Protein AF-A0A1H9SZN4-F1 (afdb_monomer_lite)

Structure (mmCIF, N/CA/C/O backbone):
data_AF-A0A1H9SZN4-F1
#
_entry.id   AF-A0A1H9SZN4-F1
#
loop_
_atom_site.group_PDB
_atom_site.id
_atom_site.type_symbol
_atom_site.label_atom_id
_atom_site.label_alt_id
_atom_site.label_comp_id
_atom_site.label_asym_id
_atom_site.label_entity_id
_atom_site.label_seq_id
_atom_site.pdbx_PDB_ins_code
_atom_site.Cartn_x
_atom_site.Cartn_y
_atom_site.Cartn_z
_atom_site.occupancy
_atom_site.B_iso_or_equiv
_atom_site.auth_seq_id
_atom_site.auth_comp_id
_atom_site.auth_asym_id
_atom_site.auth_atom_id
_atom_site.pdbx_PDB_model_num
ATOM 1 N N . MET A 1 1 ? 20.466 -12.610 -33.548 1.00 93.06 1 MET A N 1
ATOM 2 C CA . MET A 1 1 ? 20.209 -13.044 -32.150 1.00 93.06 1 MET A CA 1
ATOM 3 C C . MET A 1 1 ? 18.714 -12.979 -31.927 1.00 93.06 1 MET A C 1
ATOM 5 O O . MET A 1 1 ? 18.145 -11.938 -32.239 1.00 93.06 1 MET A O 1
ATOM 9 N N . LYS A 1 2 ? 18.091 -14.051 -31.427 1.00 96.94 2 LYS A N 1
ATOM 10 C CA . LYS A 1 2 ? 16.652 -14.045 -31.148 1.00 96.94 2 LYS A CA 1
ATOM 11 C C . LYS A 1 2 ? 16.352 -13.349 -29.828 1.00 96.94 2 LYS A C 1
ATOM 13 O O . LYS A 1 2 ? 17.089 -13.523 -28.862 1.00 96.94 2 LYS A O 1
ATOM 18 N N . VAL A 1 3 ? 15.281 -12.570 -29.816 1.00 97.69 3 VAL A N 1
ATOM 19 C CA . VAL A 1 3 ? 14.797 -11.816 -28.663 1.00 97.69 3 VAL A CA 1
ATOM 20 C C . VAL A 1 3 ? 13.276 -11.891 -28.567 1.00 97.69 3 VAL A C 1
ATOM 22 O O . VAL A 1 3 ? 12.594 -12.013 -29.583 1.00 97.69 3 VAL A O 1
ATOM 25 N N . ARG A 1 4 ? 12.752 -11.774 -27.349 1.00 97.12 4 ARG A N 1
ATOM 26 C CA . ARG A 1 4 ? 11.336 -11.520 -27.048 1.00 97.12 4 ARG A CA 1
ATOM 27 C C . ARG A 1 4 ? 11.255 -10.423 -25.993 1.00 97.12 4 ARG A C 1
ATOM 29 O O . ARG A 1 4 ? 12.151 -10.290 -25.164 1.00 97.12 4 ARG A O 1
ATOM 36 N N . ARG A 1 5 ? 10.198 -9.622 -25.997 1.00 95.38 5 ARG A N 1
ATOM 37 C CA . ARG A 1 5 ? 9.864 -8.715 -24.897 1.00 95.38 5 ARG A CA 1
ATOM 38 C C . ARG A 1 5 ? 9.522 -9.542 -23.664 1.00 95.38 5 ARG A C 1
ATOM 40 O O . ARG A 1 5 ? 8.713 -10.464 -23.752 1.00 95.38 5 ARG A O 1
ATOM 47 N N . LEU A 1 6 ? 10.103 -9.192 -22.519 1.00 93.44 6 LEU A N 1
ATOM 48 C CA . LEU A 1 6 ? 9.740 -9.833 -21.261 1.00 93.44 6 LEU A CA 1
ATOM 49 C C . LEU A 1 6 ? 8.242 -9.632 -20.981 1.00 93.44 6 LEU A C 1
ATOM 51 O O . LEU A 1 6 ? 7.690 -8.546 -21.183 1.00 93.44 6 LEU A O 1
ATOM 55 N N . GLU A 1 7 ? 7.576 -10.673 -20.498 1.00 89.62 7 GLU A N 1
ATOM 56 C CA . GLU A 1 7 ? 6.193 -10.566 -20.044 1.00 89.62 7 GLU A CA 1
ATOM 57 C C . GLU A 1 7 ? 6.108 -9.847 -18.695 1.00 89.62 7 GLU A C 1
ATOM 59 O O . GLU A 1 7 ? 6.957 -10.008 -17.822 1.00 89.62 7 GLU A O 1
ATOM 64 N N . GLY A 1 8 ? 5.056 -9.049 -18.498 1.00 89.25 8 GLY A N 1
ATOM 65 C CA . GLY A 1 8 ? 4.840 -8.379 -17.215 1.00 89.25 8 GLY A CA 1
ATOM 66 C C . GLY A 1 8 ? 5.695 -7.129 -16.981 1.00 89.25 8 GLY A C 1
ATOM 67 O O . GLY A 1 8 ? 5.964 -6.771 -15.838 1.00 89.25 8 GLY A O 1
ATOM 68 N N . LEU A 1 9 ? 6.109 -6.427 -18.036 1.00 93.25 9 LEU A N 1
ATOM 69 C CA . LEU A 1 9 ? 6.653 -5.076 -17.884 1.00 93.25 9 LEU A CA 1
ATOM 70 C C . LEU A 1 9 ? 5.610 -4.145 -17.245 1.00 93.25 9 LEU A C 1
ATOM 72 O O . LEU A 1 9 ? 4.448 -4.128 -17.656 1.00 93.25 9 LEU A O 1
ATOM 76 N N . VAL A 1 10 ? 6.031 -3.343 -16.266 1.00 94.94 10 VAL A N 1
ATOM 77 C CA . VAL A 1 10 ? 5.189 -2.310 -15.643 1.00 94.94 10 VAL A CA 1
ATOM 78 C C . VAL A 1 10 ? 5.620 -0.947 -16.169 1.00 94.94 10 VAL A C 1
ATOM 80 O O . VAL A 1 10 ? 6.807 -0.635 -16.189 1.00 94.94 10 VAL A O 1
ATOM 83 N N . CYS A 1 11 ? 4.663 -0.121 -16.586 1.00 93.81 11 CYS A N 1
ATOM 84 C CA . CYS A 1 11 ? 4.931 1.194 -17.166 1.00 93.81 11 CYS A CA 1
ATOM 85 C C . CYS A 1 11 ? 4.374 2.311 -16.279 1.00 93.81 11 CYS A C 1
ATOM 87 O O . CYS A 1 11 ? 3.283 2.178 -15.725 1.00 93.81 11 CYS A O 1
ATOM 89 N N . ARG A 1 12 ? 5.093 3.435 -16.180 1.00 93.62 12 ARG A N 1
ATOM 90 C CA . ARG A 1 12 ? 4.620 4.648 -15.491 1.00 93.62 12 ARG A CA 1
ATOM 91 C C . ARG A 1 12 ? 5.107 5.919 -16.175 1.00 93.62 12 ARG A C 1
ATOM 93 O O . ARG A 1 12 ? 6.205 5.947 -16.728 1.00 93.62 12 ARG A O 1
ATOM 100 N N . TRP A 1 13 ? 4.328 6.988 -16.075 1.00 94.50 13 TRP A N 1
ATOM 101 C CA . TRP A 1 13 ? 4.746 8.317 -16.516 1.00 94.50 13 TRP A CA 1
ATOM 102 C C . TRP A 1 13 ? 5.409 9.089 -15.375 1.00 94.50 13 TRP A C 1
ATOM 104 O O . TRP A 1 13 ? 4.919 9.073 -14.249 1.00 94.50 13 TRP A O 1
ATOM 114 N N . GLN A 1 14 ? 6.519 9.751 -15.689 1.00 93.44 14 GLN A N 1
ATOM 115 C CA . GLN A 1 14 ? 7.220 10.717 -14.841 1.00 93.44 14 GLN A CA 1
ATOM 116 C C . GLN A 1 14 ? 7.429 12.020 -15.634 1.00 93.44 14 GLN A C 1
ATOM 118 O O . GLN A 1 14 ? 7.305 11.981 -16.866 1.00 93.44 14 GLN A O 1
ATOM 123 N N . PRO A 1 15 ? 7.762 13.158 -14.994 1.00 92.81 15 PRO A N 1
ATOM 124 C CA . PRO A 1 15 ? 8.043 14.412 -15.700 1.00 92.81 15 PRO A CA 1
ATOM 125 C C . PRO A 1 15 ? 9.093 14.269 -16.813 1.00 92.81 15 PRO A C 1
ATOM 127 O O . PRO A 1 15 ? 8.986 14.904 -17.859 1.00 92.81 15 PRO A O 1
ATOM 130 N N . GLU A 1 16 ? 10.074 13.380 -16.639 1.00 90.81 16 GLU A N 1
ATOM 131 C CA . GLU A 1 16 ? 11.132 13.129 -17.621 1.00 90.81 16 GLU A CA 1
ATOM 132 C C . GLU A 1 16 ? 10.665 12.225 -18.780 1.00 90.81 16 GLU A C 1
ATOM 134 O O . GLU A 1 16 ? 11.325 12.156 -19.822 1.00 90.81 16 GLU A O 1
ATOM 139 N N . GLY A 1 17 ? 9.539 11.519 -18.638 1.00 92.81 17 GLY A N 1
ATOM 140 C CA . GLY A 1 17 ? 8.923 10.680 -19.671 1.00 92.81 17 GLY A CA 1
ATOM 141 C C . GLY A 1 17 ? 8.458 9.303 -19.184 1.00 92.81 17 GLY A C 1
ATOM 142 O O . GLY A 1 17 ? 8.389 9.028 -17.986 1.00 92.81 17 GLY A O 1
ATOM 143 N N . LEU A 1 18 ? 8.131 8.422 -20.137 1.00 94.00 18 LEU A N 1
ATOM 144 C CA . LEU A 1 18 ? 7.659 7.063 -19.860 1.00 94.00 18 LEU A CA 1
ATOM 145 C C . LEU A 1 18 ? 8.808 6.173 -19.376 1.00 94.00 18 LEU A C 1
ATOM 147 O O . LEU A 1 18 ? 9.856 6.060 -20.019 1.00 94.00 18 LEU A O 1
ATOM 151 N N . GLN A 1 19 ? 8.593 5.533 -18.233 1.00 95.19 19 GLN A N 1
ATOM 152 C CA . GLN A 1 19 ? 9.508 4.573 -17.637 1.00 95.19 19 GLN A CA 1
ATOM 153 C C . GLN A 1 19 ? 8.911 3.168 -17.675 1.00 95.19 19 GLN A C 1
ATOM 155 O O . GLN A 1 19 ? 7.709 2.987 -17.478 1.00 95.19 19 GLN A O 1
ATOM 160 N N . VAL A 1 20 ? 9.780 2.186 -17.882 1.00 94.94 20 VAL A N 1
ATOM 161 C CA . VAL A 1 20 ? 9.486 0.755 -17.856 1.00 94.94 20 VAL A CA 1
ATOM 162 C C . VAL A 1 20 ? 10.268 0.123 -16.712 1.00 94.94 20 VAL A C 1
ATOM 164 O O . VAL A 1 20 ? 11.459 0.387 -16.540 1.00 94.94 20 VAL A O 1
ATOM 167 N N . GLY A 1 21 ? 9.589 -0.692 -15.918 1.00 93.69 21 GLY A N 1
ATOM 168 C CA . GLY A 1 21 ? 10.149 -1.433 -14.802 1.00 93.69 21 GLY A CA 1
ATOM 169 C C . GLY A 1 21 ? 9.976 -2.934 -15.000 1.00 93.69 21 GLY A C 1
ATOM 170 O O . GLY A 1 21 ? 8.916 -3.392 -15.432 1.00 93.69 21 GLY A O 1
ATOM 171 N N . LEU A 1 22 ? 11.013 -3.694 -14.649 1.00 93.25 22 LEU A N 1
ATOM 172 C CA . LEU A 1 22 ? 10.918 -5.142 -14.471 1.00 93.25 22 LEU A CA 1
ATOM 173 C C . LEU A 1 22 ? 10.236 -5.441 -13.131 1.00 93.25 22 LEU A C 1
ATOM 175 O O . LEU A 1 22 ? 10.443 -4.714 -12.156 1.00 93.25 22 LEU A O 1
ATOM 179 N N . ALA A 1 23 ? 9.389 -6.466 -13.081 1.00 91.06 23 ALA A N 1
ATOM 180 C CA . ALA A 1 23 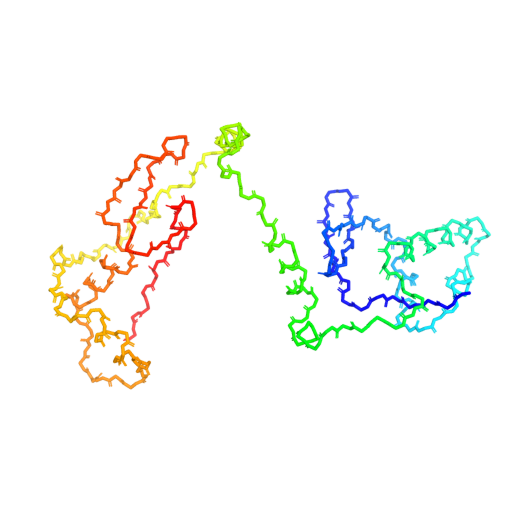? 8.571 -6.757 -11.901 1.00 91.06 23 ALA A CA 1
ATOM 181 C C . ALA A 1 23 ? 9.382 -7.301 -10.707 1.00 91.06 23 ALA A C 1
ATOM 183 O O . ALA A 1 23 ? 8.995 -7.125 -9.555 1.00 91.06 23 ALA A O 1
ATOM 184 N N . ASP A 1 24 ? 10.524 -7.922 -10.977 1.00 89.19 24 ASP A N 1
ATOM 185 C CA . ASP A 1 24 ? 11.410 -8.586 -10.017 1.00 89.19 24 ASP A CA 1
ATOM 186 C C . ASP A 1 24 ? 12.618 -7.729 -9.596 1.00 89.19 24 ASP A C 1
ATOM 188 O O . ASP A 1 24 ? 13.464 -8.190 -8.833 1.00 89.19 24 ASP A O 1
ATOM 192 N N . ARG A 1 25 ? 12.732 -6.485 -10.088 1.00 87.81 25 ARG A N 1
ATOM 193 C CA . ARG A 1 25 ? 13.897 -5.618 -9.838 1.00 87.81 25 ARG A CA 1
ATOM 194 C C . ARG A 1 25 ? 13.513 -4.201 -9.422 1.00 87.81 25 ARG A C 1
ATOM 196 O O . ARG A 1 25 ? 12.634 -3.575 -10.012 1.00 87.81 25 ARG A O 1
ATOM 203 N N . HIS A 1 26 ? 14.300 -3.633 -8.509 1.00 86.44 26 HIS A N 1
ATOM 204 C CA . HIS A 1 26 ? 14.194 -2.252 -8.015 1.00 86.44 26 HIS A CA 1
ATOM 205 C C . HIS A 1 26 ? 14.747 -1.201 -8.986 1.00 86.44 26 HIS A C 1
ATOM 207 O O . HIS A 1 26 ? 15.508 -0.311 -8.611 1.00 86.44 26 HIS A O 1
ATOM 213 N N . HIS A 1 27 ? 14.410 -1.296 -10.266 1.00 86.19 27 HIS A N 1
ATOM 214 C CA . HIS A 1 27 ? 14.894 -0.333 -11.249 1.00 86.19 27 HIS A CA 1
ATOM 215 C C . HIS A 1 27 ? 13.798 0.107 -12.213 1.00 86.19 27 HIS A C 1
ATOM 217 O O . HIS A 1 27 ? 12.834 -0.615 -12.478 1.00 86.19 27 HIS A O 1
ATOM 223 N N . TRP A 1 28 ? 13.944 1.332 -12.699 1.00 92.56 28 TRP A N 1
ATOM 224 C CA . TRP A 1 28 ? 13.094 1.935 -13.712 1.00 92.56 28 TRP A CA 1
ATOM 225 C C . TRP A 1 28 ? 13.992 2.471 -14.812 1.00 92.56 28 TRP A C 1
ATOM 227 O O . TRP A 1 28 ? 14.981 3.150 -14.541 1.00 92.56 28 TRP A O 1
ATOM 237 N N . VAL A 1 29 ? 13.639 2.174 -16.054 1.00 93.44 29 VAL A N 1
ATOM 238 C CA . VAL A 1 29 ? 14.382 2.619 -17.227 1.00 93.44 29 VAL A CA 1
ATOM 239 C C . VAL A 1 29 ? 13.474 3.518 -18.040 1.00 93.44 29 VAL A C 1
ATOM 241 O O . VAL A 1 29 ? 12.365 3.136 -18.402 1.00 93.44 29 VAL A O 1
ATOM 244 N N . ARG A 1 30 ? 13.946 4.720 -18.361 1.00 94.31 30 ARG A N 1
ATOM 245 C CA . ARG A 1 30 ? 13.250 5.596 -19.301 1.00 94.31 30 ARG A CA 1
ATOM 246 C C . ARG A 1 30 ? 13.351 5.015 -20.709 1.00 94.31 30 ARG A C 1
ATOM 248 O O . ARG A 1 30 ? 14.456 4.840 -21.220 1.00 94.31 30 ARG A O 1
ATOM 255 N N . VAL A 1 31 ? 12.208 4.768 -21.342 1.00 92.75 31 VAL A N 1
ATOM 256 C CA . VAL A 1 31 ? 12.142 4.253 -22.715 1.00 92.75 31 VAL A CA 1
ATOM 257 C C . VAL A 1 31 ? 11.525 5.325 -23.616 1.00 92.75 31 VAL A C 1
ATOM 259 O O . VAL A 1 31 ? 10.367 5.696 -23.414 1.00 92.75 31 VAL A O 1
ATOM 262 N N . PRO A 1 32 ? 12.276 5.855 -24.602 1.00 91.00 32 PRO A N 1
ATOM 263 C CA . PRO A 1 32 ? 11.740 6.808 -25.565 1.00 91.00 32 PRO A CA 1
ATOM 264 C C . PRO A 1 32 ? 10.509 6.251 -26.296 1.00 91.00 32 PRO A C 1
ATOM 266 O O . PRO A 1 32 ? 10.555 5.104 -26.747 1.00 91.00 32 PRO A O 1
ATOM 269 N N . PRO A 1 33 ? 9.449 7.057 -26.509 1.00 88.50 33 PRO A N 1
ATOM 270 C CA . PRO A 1 33 ? 8.232 6.598 -27.175 1.00 88.50 33 PRO A CA 1
ATOM 271 C C . PRO A 1 33 ? 8.453 5.940 -28.542 1.00 88.50 33 PRO A C 1
ATOM 273 O O . PRO A 1 33 ? 7.772 4.977 -28.885 1.00 88.50 33 PRO A O 1
ATOM 276 N N . ALA A 1 34 ? 9.457 6.411 -29.287 1.00 90.00 34 ALA A N 1
ATOM 277 C CA . ALA A 1 34 ? 9.835 5.873 -30.591 1.00 90.00 34 ALA A CA 1
ATOM 278 C C . ALA A 1 34 ? 10.236 4.383 -30.565 1.00 90.00 34 ALA A C 1
ATOM 280 O O . ALA A 1 34 ? 10.190 3.727 -31.601 1.00 90.00 34 ALA A O 1
ATOM 281 N N . LEU A 1 35 ? 10.608 3.830 -29.404 1.00 92.38 35 LEU A N 1
ATOM 282 C CA . LEU A 1 35 ? 11.012 2.428 -29.273 1.00 92.38 35 LEU A CA 1
ATOM 283 C C . LEU A 1 35 ? 9.853 1.484 -28.917 1.00 92.38 35 LEU A C 1
ATOM 285 O O . LEU A 1 35 ? 10.027 0.271 -29.015 1.00 92.38 35 LEU A O 1
ATOM 289 N N . PHE A 1 36 ? 8.667 1.983 -28.542 1.00 91.25 36 PHE A N 1
ATOM 290 C CA . PHE A 1 36 ? 7.559 1.094 -28.156 1.00 91.25 36 PHE A CA 1
ATOM 291 C C . PHE A 1 36 ? 7.019 0.273 -29.317 1.00 91.25 36 PHE A C 1
ATOM 293 O O . PHE A 1 36 ? 6.693 -0.890 -29.112 1.00 91.25 36 PHE A O 1
ATOM 300 N N . GLY A 1 37 ? 6.996 0.827 -30.532 1.00 93.00 37 GLY A N 1
ATOM 301 C CA . GLY A 1 37 ? 6.626 0.050 -31.716 1.00 93.00 37 GLY A CA 1
ATOM 302 C C . GLY A 1 37 ? 7.565 -1.140 -31.939 1.00 93.00 37 GLY A C 1
ATOM 303 O O . GLY A 1 37 ? 7.120 -2.213 -32.332 1.00 93.00 37 GLY A O 1
ATOM 304 N N . LEU A 1 38 ? 8.856 -0.984 -31.622 1.00 94.38 38 LEU A N 1
ATOM 305 C CA . LEU A 1 38 ? 9.833 -2.073 -31.712 1.00 94.38 38 LEU A CA 1
ATOM 306 C C . LEU A 1 38 ? 9.626 -3.111 -30.605 1.00 94.38 38 LEU A C 1
ATOM 308 O O . LEU A 1 38 ? 9.680 -4.308 -30.871 1.00 94.38 38 LEU A O 1
ATOM 312 N N . LEU A 1 39 ? 9.342 -2.663 -29.379 1.00 94.12 39 LEU A N 1
ATOM 313 C CA . LEU A 1 39 ? 9.013 -3.554 -28.265 1.00 94.12 39 LEU A CA 1
ATOM 314 C C . LEU A 1 39 ? 7.724 -4.344 -28.510 1.00 94.12 39 LEU A C 1
ATOM 316 O O . LEU A 1 39 ? 7.645 -5.503 -28.120 1.00 94.12 39 LEU A O 1
ATOM 320 N N . ASP A 1 40 ? 6.720 -3.736 -29.138 1.00 94.00 40 ASP A N 1
ATOM 321 C CA . ASP A 1 40 ? 5.457 -4.406 -29.444 1.00 94.00 40 ASP A CA 1
ATOM 322 C C . ASP A 1 40 ? 5.627 -5.489 -30.515 1.00 94.00 40 ASP A C 1
ATOM 324 O O . ASP A 1 40 ? 5.148 -6.610 -30.356 1.00 94.00 40 ASP A O 1
ATOM 328 N N . ARG A 1 41 ? 6.440 -5.208 -31.543 1.00 95.25 41 ARG A N 1
ATOM 329 C CA . ARG A 1 41 ? 6.856 -6.203 -32.546 1.00 95.25 41 ARG A CA 1
ATOM 330 C C . ARG A 1 41 ? 7.645 -7.373 -31.953 1.00 95.25 41 ARG A C 1
ATOM 332 O O . ARG A 1 41 ? 7.654 -8.446 -32.543 1.00 95.25 41 ARG A O 1
ATOM 339 N N . ALA A 1 42 ? 8.286 -7.180 -30.802 1.00 96.38 42 ALA A N 1
ATOM 340 C CA . ALA A 1 42 ? 8.992 -8.227 -30.069 1.00 96.38 42 ALA A CA 1
ATOM 341 C C . ALA A 1 42 ? 8.079 -9.015 -29.107 1.00 96.38 42 ALA A C 1
ATOM 343 O O . ALA A 1 42 ? 8.585 -9.660 -28.194 1.00 96.38 42 ALA A O 1
ATOM 344 N N . GLY A 1 43 ? 6.748 -8.966 -29.256 1.00 94.31 43 GLY A N 1
ATOM 345 C CA . GLY A 1 43 ? 5.822 -9.751 -28.425 1.00 94.31 43 GLY A CA 1
ATOM 346 C C . GLY A 1 43 ? 6.044 -11.268 -28.511 1.00 94.31 43 GLY A C 1
ATOM 347 O O . GLY A 1 43 ? 5.832 -11.968 -27.528 1.00 94.31 43 GLY A O 1
ATOM 348 N N . GLU A 1 44 ? 6.552 -11.743 -29.647 1.00 94.69 44 GLU A N 1
ATOM 349 C CA . GLU A 1 44 ? 6.976 -13.124 -29.890 1.00 94.69 44 GLU A CA 1
ATOM 350 C C . GLU A 1 44 ? 8.482 -13.184 -30.184 1.00 94.69 44 GLU A C 1
ATOM 352 O O . GLU A 1 44 ? 9.126 -12.161 -30.434 1.00 94.69 44 GLU A O 1
ATOM 357 N N . TRP A 1 45 ? 9.054 -14.392 -30.173 1.00 97.12 45 TRP A N 1
ATOM 358 C CA . TRP A 1 45 ? 10.460 -14.610 -30.523 1.00 97.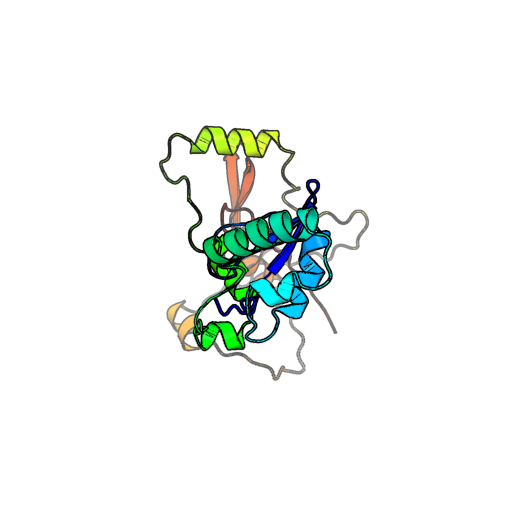12 45 TRP A CA 1
ATOM 359 C C . TRP A 1 45 ? 10.770 -14.128 -31.949 1.00 97.12 45 TRP A C 1
ATOM 361 O O . TRP A 1 45 ? 10.302 -14.709 -32.927 1.00 97.12 45 TRP A O 1
ATOM 371 N N . THR A 1 46 ? 11.627 -13.114 -32.071 1.00 97.19 46 THR A N 1
ATOM 372 C CA . THR A 1 46 ? 12.042 -12.508 -33.346 1.00 97.19 46 THR A CA 1
ATOM 373 C C . THR A 1 46 ? 13.548 -12.283 -33.390 1.00 97.19 46 THR A C 1
ATOM 375 O O . THR A 1 46 ? 14.202 -12.183 -32.355 1.00 97.19 46 THR A O 1
ATOM 378 N N . ASP A 1 47 ? 14.123 -12.176 -34.586 1.00 96.62 47 ASP A N 1
ATOM 379 C CA . ASP A 1 47 ? 15.509 -11.742 -34.728 1.00 96.62 47 ASP A CA 1
ATOM 380 C C . ASP A 1 47 ? 15.644 -10.243 -34.439 1.00 96.62 47 ASP A C 1
ATOM 382 O O . ASP A 1 47 ? 14.836 -9.429 -34.888 1.00 96.62 47 ASP A O 1
ATOM 386 N N . LEU A 1 48 ? 16.681 -9.884 -33.678 1.00 93.81 48 LEU A N 1
ATOM 387 C CA . LEU A 1 48 ? 16.965 -8.504 -33.279 1.00 93.81 48 LEU A CA 1
ATOM 388 C C . LEU A 1 48 ? 17.101 -7.565 -34.487 1.00 93.81 48 LEU A C 1
ATOM 390 O O . LEU A 1 48 ? 16.583 -6.453 -34.451 1.00 93.81 48 LEU A O 1
ATOM 394 N N . ASP A 1 49 ? 17.780 -8.015 -35.543 1.00 93.56 49 ASP A N 1
ATOM 395 C CA . ASP A 1 49 ? 18.010 -7.207 -36.744 1.00 93.56 49 ASP A CA 1
ATOM 396 C C . ASP A 1 49 ? 16.705 -6.988 -37.524 1.00 93.56 49 ASP A C 1
ATOM 398 O O . ASP A 1 49 ? 16.460 -5.895 -38.021 1.00 93.56 49 ASP A O 1
ATOM 402 N N . ALA A 1 50 ? 15.793 -7.966 -37.513 1.00 95.31 50 ALA A N 1
ATOM 403 C CA . ALA A 1 50 ? 14.495 -7.839 -38.173 1.00 95.31 50 ALA A CA 1
ATOM 404 C C . ALA A 1 50 ? 13.613 -6.741 -37.546 1.00 95.31 50 ALA A C 1
ATOM 406 O O . ALA A 1 50 ? 12.734 -6.176 -38.200 1.00 95.31 50 ALA A O 1
ATOM 407 N N . LEU A 1 51 ? 13.835 -6.391 -36.271 1.00 94.88 51 LEU A N 1
ATOM 408 C CA . LEU A 1 51 ? 13.108 -5.300 -35.616 1.00 94.88 51 LEU A CA 1
ATOM 409 C C . LEU A 1 51 ? 13.433 -3.934 -36.227 1.00 94.88 51 LEU A C 1
ATOM 411 O O . LEU A 1 51 ? 12.590 -3.043 -36.173 1.00 94.88 51 LEU A O 1
ATOM 415 N N . THR A 1 52 ? 14.606 -3.749 -36.830 1.00 94.88 52 THR A N 1
ATOM 416 C CA . THR A 1 52 ? 14.996 -2.469 -37.438 1.00 94.88 52 THR A CA 1
ATOM 417 C C . THR A 1 52 ? 14.748 -2.411 -38.945 1.00 94.88 52 THR A C 1
ATOM 419 O O . THR A 1 52 ? 14.978 -1.364 -39.554 1.00 94.88 52 THR A O 1
ATOM 422 N N . ASP A 1 53 ? 14.201 -3.480 -39.534 1.00 93.06 53 ASP A N 1
ATOM 423 C CA . ASP A 1 53 ? 13.820 -3.521 -40.946 1.00 93.06 53 ASP A CA 1
ATOM 424 C C . ASP A 1 53 ? 12.850 -2.387 -41.306 1.00 93.06 53 ASP A C 1
ATOM 426 O O . ASP A 1 53 ? 11.885 -2.101 -40.591 1.00 93.06 53 ASP A O 1
ATOM 430 N N . GLY A 1 54 ? 13.113 -1.740 -42.444 1.00 89.25 54 GLY A N 1
ATOM 431 C CA . GLY A 1 54 ? 12.322 -0.617 -42.954 1.00 89.25 54 GLY A CA 1
ATOM 432 C C . GLY A 1 54 ? 12.678 0.748 -42.354 1.00 89.25 54 GLY A C 1
ATOM 433 O O . GLY A 1 54 ? 12.134 1.758 -42.799 1.00 89.25 54 GLY A O 1
ATOM 434 N N . LEU A 1 55 ? 13.600 0.809 -41.387 1.00 92.62 55 LEU A N 1
ATOM 435 C CA . LEU A 1 55 ? 14.155 2.069 -40.890 1.00 92.62 55 LEU A CA 1
ATOM 436 C C . LEU A 1 55 ? 15.304 2.551 -41.791 1.00 92.62 55 LEU A C 1
ATOM 438 O O . LEU A 1 55 ? 16.026 1.755 -42.389 1.00 92.62 55 LEU A O 1
ATOM 442 N N . GLY A 1 56 ? 15.503 3.870 -41.870 1.00 94.25 56 GLY A N 1
ATOM 443 C CA . GLY A 1 56 ? 16.676 4.439 -42.543 1.00 94.25 56 GLY A CA 1
ATOM 444 C C . GLY A 1 56 ? 17.987 4.010 -41.857 1.00 94.25 56 GLY A C 1
ATOM 445 O O . GLY A 1 56 ? 17.961 3.752 -40.652 1.00 94.25 56 GLY A O 1
ATOM 446 N N . PRO A 1 57 ? 19.134 3.962 -42.566 1.00 92.06 57 PRO A N 1
ATOM 447 C CA . PRO A 1 57 ? 20.381 3.377 -42.050 1.00 92.06 57 PRO A CA 1
ATOM 448 C C . PRO A 1 57 ? 20.826 3.916 -40.682 1.00 92.06 57 PRO A C 1
ATOM 450 O O . PRO A 1 57 ? 21.122 3.138 -39.774 1.00 92.06 57 PRO A O 1
ATOM 453 N N . ASP A 1 58 ? 20.797 5.238 -40.497 1.00 93.06 58 ASP A N 1
ATOM 454 C CA . ASP A 1 58 ? 21.200 5.874 -39.236 1.00 93.06 58 ASP A CA 1
ATOM 455 C C . ASP A 1 58 ? 20.228 5.549 -38.092 1.00 93.06 58 ASP A C 1
ATOM 457 O O . ASP A 1 58 ? 20.638 5.239 -36.971 1.00 93.06 58 ASP A O 1
ATOM 461 N N . THR A 1 59 ? 18.923 5.563 -38.377 1.00 93.38 59 THR A N 1
ATOM 462 C CA . THR A 1 59 ? 17.877 5.208 -37.409 1.00 93.38 59 THR A CA 1
ATOM 463 C C . THR A 1 59 ? 17.953 3.733 -37.031 1.00 93.38 59 THR A C 1
ATOM 465 O O . THR A 1 59 ? 17.817 3.400 -35.856 1.00 93.38 59 THR A O 1
ATOM 468 N N . ALA A 1 60 ? 18.219 2.850 -37.996 1.00 93.75 60 ALA A N 1
ATOM 469 C CA . ALA A 1 60 ? 18.400 1.423 -37.764 1.00 93.75 60 ALA A CA 1
ATOM 470 C C . ALA A 1 60 ? 19.612 1.154 -36.859 1.00 93.75 60 ALA A C 1
ATOM 472 O O . ALA A 1 60 ? 19.509 0.369 -35.916 1.00 93.75 60 ALA A O 1
ATOM 473 N N . ALA A 1 61 ? 20.734 1.851 -37.076 1.00 93.94 61 ALA A N 1
ATOM 474 C CA . ALA A 1 61 ? 21.922 1.729 -36.234 1.00 93.94 61 ALA A CA 1
ATOM 475 C C . ALA A 1 61 ? 21.655 2.173 -34.782 1.00 93.94 61 ALA A C 1
ATOM 477 O O . ALA A 1 61 ? 22.012 1.463 -33.836 1.00 93.94 61 ALA A O 1
ATOM 478 N N . GLN A 1 62 ? 20.983 3.315 -34.597 1.00 94.12 62 GLN A N 1
ATOM 479 C CA . GLN A 1 62 ? 20.605 3.825 -33.274 1.00 94.12 62 GLN A CA 1
ATOM 480 C C . GLN A 1 62 ? 19.596 2.911 -32.567 1.00 94.12 62 GLN A C 1
ATOM 482 O O . GLN A 1 62 ? 19.785 2.569 -31.397 1.00 94.12 62 GLN A O 1
ATOM 487 N N . ALA A 1 63 ? 18.554 2.468 -33.276 1.00 94.62 63 ALA A N 1
ATOM 488 C CA . ALA A 1 63 ? 17.559 1.538 -32.754 1.00 94.62 63 ALA A CA 1
ATOM 489 C C . ALA A 1 63 ? 18.200 0.201 -32.367 1.00 94.62 63 ALA A C 1
ATOM 491 O O . ALA A 1 63 ? 17.951 -0.299 -31.275 1.00 94.62 63 ALA A O 1
ATOM 492 N N . GLY A 1 64 ? 19.098 -0.338 -33.195 1.00 95.25 64 GLY A N 1
ATOM 493 C CA . GLY A 1 64 ? 19.830 -1.567 -32.894 1.00 95.25 64 GLY A CA 1
ATOM 494 C C . GLY A 1 64 ? 20.695 -1.451 -31.635 1.00 95.25 64 GLY A C 1
ATOM 495 O O . GLY A 1 64 ? 20.735 -2.377 -30.825 1.00 95.25 64 GLY A O 1
ATOM 496 N N . ALA A 1 65 ? 21.355 -0.307 -31.422 1.00 95.56 65 ALA A N 1
ATOM 497 C CA . ALA A 1 65 ? 22.088 -0.044 -30.183 1.00 95.56 65 ALA A CA 1
ATOM 498 C C . ALA A 1 65 ? 21.152 0.029 -28.962 1.00 95.56 65 ALA A C 1
ATOM 500 O O . ALA A 1 65 ? 21.456 -0.553 -27.918 1.00 95.56 65 ALA A O 1
ATOM 501 N N . ALA A 1 66 ? 19.996 0.682 -29.097 1.00 95.62 66 ALA A N 1
ATOM 502 C CA . ALA A 1 66 ? 19.000 0.767 -28.033 1.00 95.62 66 ALA A CA 1
ATOM 503 C C . ALA A 1 66 ? 18.379 -0.600 -27.694 1.00 95.62 66 ALA A C 1
ATOM 505 O O . ALA A 1 66 ? 18.237 -0.926 -26.518 1.00 95.62 66 ALA A O 1
ATOM 506 N N . LEU A 1 67 ? 18.069 -1.429 -28.696 1.00 96.25 67 LEU A N 1
ATOM 507 C CA . LEU A 1 67 ? 17.534 -2.778 -28.495 1.00 96.25 67 LEU A CA 1
ATOM 508 C C . LEU A 1 67 ? 18.555 -3.692 -27.803 1.00 96.25 67 LEU A C 1
ATOM 510 O O . LEU A 1 67 ? 18.195 -4.412 -26.877 1.00 96.25 67 LEU A O 1
ATOM 514 N N . ARG A 1 68 ? 19.844 -3.615 -28.168 1.00 96.62 68 ARG A N 1
ATOM 515 C CA . ARG A 1 68 ? 20.913 -4.311 -27.425 1.00 96.62 68 ARG A CA 1
ATOM 516 C C . ARG A 1 68 ? 20.958 -3.866 -25.968 1.00 96.62 68 ARG A C 1
ATOM 518 O O . ARG A 1 68 ? 21.008 -4.704 -25.076 1.00 96.62 68 ARG A O 1
ATOM 525 N N . LYS A 1 69 ? 20.821 -2.563 -25.710 1.00 95.94 69 LYS A N 1
ATOM 526 C CA . LYS A 1 69 ? 20.746 -2.059 -24.337 1.00 95.94 69 LYS A CA 1
ATOM 527 C C . LYS A 1 69 ? 19.510 -2.572 -23.589 1.00 95.94 69 LYS A C 1
ATOM 529 O O . LYS A 1 69 ? 19.591 -2.828 -22.394 1.00 95.94 69 LYS A O 1
ATOM 534 N N . MET A 1 70 ? 18.376 -2.743 -24.267 1.00 95.38 70 MET A N 1
ATOM 535 C CA . MET A 1 70 ? 17.172 -3.346 -23.682 1.00 95.38 70 MET A CA 1
ATOM 536 C C . MET A 1 70 ? 17.364 -4.822 -23.324 1.00 95.38 70 MET A C 1
ATOM 538 O O . MET A 1 70 ? 16.770 -5.263 -22.341 1.00 95.38 70 MET A O 1
ATOM 542 N N . VAL A 1 71 ? 18.200 -5.556 -24.064 1.00 95.94 71 VAL A N 1
ATOM 543 C CA . VAL A 1 71 ? 18.620 -6.918 -23.695 1.00 95.94 71 VAL A CA 1
ATOM 544 C C . VAL A 1 71 ? 19.463 -6.890 -22.422 1.00 95.94 71 VAL A C 1
ATOM 546 O O . VAL A 1 71 ? 19.122 -7.569 -21.460 1.00 95.94 71 VAL A O 1
ATOM 549 N N . ASP A 1 72 ? 20.485 -6.028 -22.355 1.00 95.00 72 ASP A N 1
ATOM 550 C CA . ASP A 1 72 ? 21.328 -5.884 -21.152 1.00 95.00 72 ASP A CA 1
ATOM 551 C C . ASP A 1 72 ? 20.505 -5.533 -19.901 1.00 95.00 72 ASP A C 1
ATOM 553 O O . ASP A 1 72 ? 20.823 -5.929 -18.780 1.00 95.00 72 ASP A O 1
ATOM 557 N N . LEU A 1 73 ? 19.445 -4.745 -20.091 1.00 93.81 73 LEU A N 1
ATOM 558 C CA . LEU A 1 73 ? 18.554 -4.304 -19.024 1.00 93.81 73 LEU A CA 1
ATOM 559 C C . LEU A 1 73 ? 17.475 -5.336 -18.671 1.00 93.81 73 LEU A C 1
ATOM 561 O O . LEU A 1 73 ? 16.815 -5.154 -17.652 1.00 93.81 73 LEU A O 1
ATOM 565 N N . GLY A 1 74 ? 17.301 -6.400 -19.463 1.00 93.62 74 GLY A N 1
ATOM 566 C CA . GLY A 1 74 ? 16.294 -7.449 -19.265 1.00 93.62 74 GLY A CA 1
ATOM 567 C C . GLY A 1 74 ? 14.876 -7.087 -19.724 1.00 93.62 74 GLY A C 1
ATOM 568 O O . GLY A 1 74 ? 13.932 -7.801 -19.407 1.00 93.62 74 GLY A O 1
ATOM 569 N N . ILE A 1 75 ? 14.705 -5.984 -20.460 1.00 94.81 75 ILE A N 1
ATOM 570 C CA . ILE A 1 75 ? 13.421 -5.602 -21.082 1.00 94.81 75 ILE A CA 1
ATOM 571 C C . ILE A 1 75 ? 13.127 -6.518 -22.278 1.00 94.81 75 ILE A C 1
ATOM 573 O O . ILE A 1 75 ? 11.980 -6.907 -22.515 1.00 94.81 75 ILE A O 1
ATOM 577 N N . LEU A 1 76 ? 14.177 -6.855 -23.026 1.00 95.88 76 LEU A N 1
ATOM 578 C CA . LEU A 1 76 ? 14.182 -7.935 -24.001 1.00 95.88 76 LEU A CA 1
ATOM 579 C C . LEU A 1 76 ? 14.958 -9.113 -23.407 1.00 95.88 76 LEU A C 1
ATOM 581 O O . LEU A 1 76 ? 15.995 -8.919 -22.779 1.00 95.88 76 LEU A O 1
ATOM 585 N N . VAL A 1 77 ? 14.475 -10.326 -23.632 1.00 95.44 77 VAL A N 1
ATOM 586 C CA . VAL A 1 77 ? 15.112 -11.572 -23.203 1.00 95.44 77 VAL A CA 1
ATOM 587 C C . VAL A 1 77 ? 15.554 -12.377 -24.415 1.00 95.44 77 VAL A C 1
ATOM 589 O O . VAL A 1 77 ? 14.923 -12.323 -25.469 1.00 95.44 77 VAL A O 1
ATOM 592 N N . THR A 1 78 ? 16.653 -13.112 -24.271 1.00 96.69 78 THR A N 1
ATOM 593 C CA . THR A 1 78 ? 17.218 -13.994 -25.310 1.00 96.69 78 THR A CA 1
ATOM 594 C C . THR A 1 78 ? 16.919 -15.471 -25.065 1.00 96.69 78 THR A C 1
ATOM 596 O O . THR A 1 78 ? 17.179 -16.302 -25.929 1.00 96.69 78 THR A O 1
ATOM 599 N N . GLU A 1 79 ? 16.370 -15.792 -23.895 1.00 94.38 79 GLU A N 1
ATOM 600 C CA . GLU A 1 79 ? 15.937 -17.126 -23.487 1.00 94.38 79 GLU A CA 1
ATOM 601 C C . GLU A 1 79 ? 14.617 -17.058 -22.708 1.00 94.38 79 GLU A C 1
ATOM 603 O O . GLU A 1 79 ? 14.203 -15.987 -22.252 1.00 94.38 79 GLU A O 1
ATOM 608 N N . GLU A 1 80 ? 13.929 -18.192 -22.591 1.00 89.81 80 GLU A N 1
ATOM 609 C CA . GLU A 1 80 ? 12.671 -18.257 -21.851 1.00 89.81 80 GLU A CA 1
ATOM 610 C C . GLU A 1 80 ? 12.930 -17.963 -20.371 1.00 89.81 80 GLU A C 1
ATOM 612 O O . GLU A 1 80 ? 13.737 -18.626 -19.722 1.00 89.81 80 GLU A O 1
ATOM 617 N N . THR A 1 81 ? 12.239 -16.962 -19.833 1.00 86.25 81 THR A N 1
ATOM 618 C CA . THR A 1 81 ? 12.324 -16.615 -18.414 1.00 86.25 81 THR A CA 1
ATOM 619 C C . THR A 1 81 ? 11.098 -17.172 -17.710 1.00 86.25 81 THR A C 1
ATOM 621 O O . THR A 1 81 ? 9.979 -16.701 -17.921 1.00 86.25 81 THR A O 1
ATOM 624 N N . GLU A 1 82 ? 11.286 -18.193 -16.877 1.00 84.56 82 GLU A N 1
ATOM 625 C CA . GLU A 1 82 ? 10.171 -18.789 -16.150 1.00 84.56 82 GLU A CA 1
ATOM 626 C C . GLU A 1 82 ? 9.676 -17.833 -15.058 1.00 84.56 82 GLU A C 1
ATOM 628 O O . GLU A 1 82 ? 10.386 -17.509 -14.106 1.00 84.56 82 GLU A O 1
ATOM 633 N N . THR A 1 83 ? 8.427 -17.385 -15.182 1.00 86.50 83 THR A N 1
ATOM 634 C CA . THR A 1 83 ? 7.767 -16.635 -14.111 1.00 86.50 83 THR A CA 1
ATOM 635 C C . THR A 1 83 ? 7.229 -17.618 -13.070 1.00 86.50 83 THR A C 1
ATOM 637 O O . THR A 1 83 ? 6.388 -18.454 -13.424 1.00 86.50 83 THR A O 1
ATOM 640 N N . PRO A 1 84 ? 7.623 -17.506 -11.784 1.00 90.75 84 PRO A N 1
ATOM 641 C CA . PRO A 1 84 ? 7.097 -18.362 -10.728 1.00 90.75 84 PRO A CA 1
ATOM 642 C C . PRO A 1 84 ? 5.565 -18.391 -10.715 1.00 90.75 84 PRO A C 1
ATOM 644 O O . PRO A 1 84 ? 4.915 -17.358 -10.888 1.00 90.75 84 PRO A O 1
ATOM 647 N N . ALA A 1 85 ? 4.976 -19.563 -10.456 1.00 93.75 85 ALA A N 1
ATOM 648 C CA . ALA A 1 85 ? 3.523 -19.769 -10.509 1.00 93.75 85 ALA A CA 1
ATOM 649 C C . ALA A 1 85 ? 2.725 -18.759 -9.662 1.00 93.75 85 ALA A C 1
ATOM 651 O O . ALA A 1 85 ? 1.653 -18.316 -10.072 1.00 93.75 85 ALA A O 1
ATOM 652 N N . LEU A 1 86 ? 3.281 -18.343 -8.518 1.00 94.50 86 LEU A N 1
ATOM 653 C CA . LEU A 1 86 ? 2.723 -17.281 -7.685 1.00 94.50 86 LEU A CA 1
ATOM 654 C C . LEU A 1 86 ? 2.515 -15.991 -8.493 1.00 94.50 86 LEU A C 1
ATOM 656 O O . LEU A 1 86 ? 1.411 -15.460 -8.551 1.00 94.50 86 LEU A O 1
ATOM 660 N N . TRP A 1 87 ? 3.553 -15.505 -9.168 1.00 94.06 87 TRP A N 1
ATOM 661 C CA . TRP A 1 87 ? 3.498 -14.239 -9.898 1.00 94.06 87 TRP A CA 1
ATOM 662 C C . TRP A 1 87 ? 2.681 -14.323 -11.183 1.00 94.06 87 TRP A C 1
ATOM 664 O O . TRP A 1 87 ? 2.114 -13.317 -11.599 1.00 94.06 87 TRP A O 1
ATOM 674 N N . ARG A 1 88 ? 2.514 -15.520 -11.754 1.00 91.62 88 ARG A N 1
ATOM 675 C CA . ARG A 1 88 ? 1.531 -15.741 -12.825 1.00 91.62 88 ARG A CA 1
ATOM 676 C C . ARG A 1 88 ? 0.092 -15.532 -12.343 1.00 91.62 88 ARG A C 1
ATOM 678 O O . ARG A 1 88 ? -0.718 -15.011 -13.099 1.00 91.62 88 ARG A O 1
ATOM 685 N N . TYR A 1 89 ? -0.222 -15.909 -11.100 1.00 94.62 89 TYR A N 1
ATOM 686 C CA . TYR A 1 89 ? -1.557 -15.728 -10.516 1.00 94.62 89 TYR A CA 1
ATOM 687 C C . TYR A 1 89 ? -1.824 -14.278 -10.087 1.00 94.62 89 TYR A C 1
ATOM 689 O O . TYR A 1 89 ? -2.888 -13.735 -10.370 1.00 94.62 89 TYR A O 1
ATOM 697 N N . TRP A 1 90 ? -0.861 -13.645 -9.411 1.00 95.50 90 TRP A N 1
ATOM 698 C CA . TRP A 1 90 ? -1.018 -12.282 -8.882 1.00 95.50 90 TRP A CA 1
ATOM 699 C C . TRP A 1 90 ? -0.742 -11.182 -9.917 1.00 95.50 90 TRP A C 1
ATOM 701 O O . TRP A 1 90 ? -1.188 -10.046 -9.751 1.00 95.50 90 TRP A O 1
ATOM 711 N N . GLY A 1 91 ? -0.023 -11.511 -10.989 1.00 94.50 91 GLY A N 1
ATOM 712 C CA . GLY A 1 91 ? 0.341 -10.583 -12.049 1.00 94.50 91 GLY A CA 1
ATOM 713 C C . GLY A 1 91 ? 1.526 -9.679 -11.700 1.00 94.50 91 GLY A C 1
ATOM 714 O O . GLY A 1 91 ? 2.000 -9.590 -10.564 1.00 94.50 91 GLY A O 1
ATOM 715 N N . ALA A 1 92 ? 2.015 -8.979 -12.721 1.00 94.25 92 ALA A N 1
ATOM 716 C CA . ALA A 1 92 ? 3.281 -8.260 -12.645 1.00 94.25 92 ALA A CA 1
ATOM 717 C C . ALA A 1 92 ? 3.236 -6.976 -11.807 1.00 94.25 92 ALA A C 1
ATOM 719 O O . ALA A 1 92 ? 4.233 -6.611 -11.194 1.00 94.25 92 ALA A O 1
ATOM 720 N N . VAL A 1 93 ? 2.077 -6.315 -11.720 1.00 94.81 93 VAL A N 1
ATOM 721 C CA . VAL A 1 93 ? 1.900 -5.136 -10.855 1.00 94.81 93 VAL A CA 1
ATOM 722 C C . VAL A 1 93 ? 2.052 -5.521 -9.381 1.00 94.81 93 VAL A C 1
ATOM 724 O O . VAL A 1 93 ? 2.736 -4.828 -8.633 1.00 94.81 93 VAL A O 1
ATOM 727 N N . ALA A 1 94 ? 1.469 -6.650 -8.969 1.00 95.62 94 ALA A N 1
ATOM 728 C CA . ALA A 1 94 ? 1.589 -7.149 -7.602 1.00 95.62 94 ALA A CA 1
ATOM 729 C C . ALA A 1 94 ? 3.015 -7.620 -7.293 1.00 95.62 94 ALA A C 1
ATOM 731 O O . ALA A 1 94 ? 3.545 -7.300 -6.230 1.00 95.62 94 ALA A O 1
ATOM 732 N N . HIS A 1 95 ? 3.653 -8.325 -8.235 1.00 94.50 95 HIS A N 1
ATOM 733 C CA . HIS A 1 95 ? 5.059 -8.707 -8.111 1.00 94.50 95 HIS A CA 1
ATOM 734 C C . HIS A 1 95 ? 5.950 -7.472 -7.951 1.00 94.50 95 HIS A C 1
ATOM 736 O O . HIS A 1 95 ? 6.754 -7.413 -7.025 1.00 94.50 95 HIS A O 1
ATOM 742 N N . ARG A 1 96 ? 5.722 -6.437 -8.767 1.00 93.06 96 ARG A N 1
ATOM 743 C CA . ARG A 1 96 ? 6.461 -5.181 -8.680 1.00 93.06 96 ARG A CA 1
ATOM 744 C C . ARG A 1 96 ? 6.285 -4.489 -7.339 1.00 93.06 96 ARG A C 1
ATOM 746 O O . ARG A 1 96 ? 7.273 -4.100 -6.731 1.00 93.06 96 ARG A O 1
ATOM 753 N N . PHE A 1 97 ? 5.044 -4.353 -6.877 1.00 93.81 97 PHE A N 1
ATOM 754 C CA . PHE A 1 97 ? 4.759 -3.760 -5.575 1.00 93.81 97 PHE A CA 1
ATOM 755 C C . PHE A 1 97 ? 5.448 -4.529 -4.443 1.00 93.81 97 PHE A C 1
ATOM 757 O O . PHE A 1 97 ? 6.051 -3.919 -3.566 1.00 93.81 97 PHE A O 1
ATOM 764 N N . HIS A 1 98 ? 5.400 -5.863 -4.481 1.00 93.81 98 HIS A N 1
ATOM 765 C CA . HIS A 1 98 ? 6.082 -6.698 -3.500 1.00 93.81 9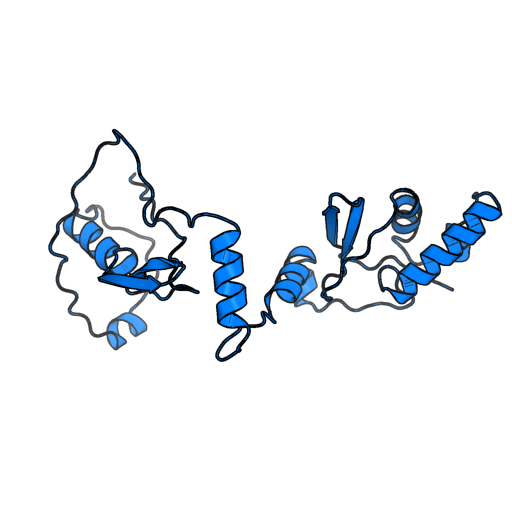8 HIS A CA 1
ATOM 766 C C . HIS A 1 98 ? 7.593 -6.463 -3.508 1.00 93.81 98 HIS A C 1
ATOM 768 O O . HIS A 1 98 ? 8.163 -6.230 -2.446 1.00 93.81 98 HIS A O 1
ATOM 774 N N . THR A 1 99 ? 8.221 -6.498 -4.687 1.00 91.88 99 THR A N 1
ATOM 775 C CA . THR A 1 99 ? 9.648 -6.213 -4.843 1.00 91.88 99 THR A CA 1
ATOM 776 C C . THR A 1 99 ? 9.967 -4.834 -4.288 1.00 91.88 99 THR A C 1
ATOM 778 O O . THR A 1 99 ? 10.766 -4.736 -3.375 1.00 91.88 99 THR A O 1
ATOM 781 N N . ASP A 1 100 ? 9.283 -3.778 -4.728 1.00 90.19 100 ASP A N 1
ATOM 782 C CA . ASP A 1 100 ? 9.590 -2.411 -4.298 1.00 90.19 100 ASP A CA 1
ATOM 783 C C . ASP A 1 100 ? 9.393 -2.182 -2.780 1.00 90.19 100 ASP A C 1
ATOM 785 O O . ASP A 1 100 ? 10.051 -1.305 -2.222 1.00 90.19 100 ASP A O 1
ATOM 789 N N . ALA A 1 101 ? 8.532 -2.954 -2.101 1.00 90.75 101 ALA A N 1
ATOM 790 C CA . ALA A 1 101 ? 8.174 -2.733 -0.694 1.00 90.75 101 ALA A CA 1
ATOM 791 C C . ALA A 1 101 ? 8.832 -3.686 0.328 1.00 90.75 101 ALA A C 1
ATOM 793 O O . ALA A 1 101 ? 8.811 -3.388 1.522 1.00 90.75 101 ALA A O 1
ATOM 794 N N . ARG A 1 102 ? 9.368 -4.842 -0.088 1.00 88.62 102 ARG A N 1
ATOM 795 C CA . ARG A 1 102 ? 9.804 -5.915 0.838 1.00 88.62 102 ARG A CA 1
ATOM 796 C C . ARG A 1 102 ? 11.077 -5.612 1.633 1.00 88.62 102 ARG A C 1
ATOM 798 O O . ARG A 1 102 ? 11.204 -6.111 2.746 1.00 88.62 102 ARG A O 1
ATOM 805 N N . ASP A 1 103 ? 11.973 -4.792 1.088 1.00 84.56 103 ASP A N 1
ATOM 806 C CA . ASP A 1 103 ? 13.306 -4.530 1.651 1.00 84.56 103 ASP A CA 1
ATOM 807 C C . ASP A 1 103 ? 13.443 -3.060 2.083 1.00 84.56 103 ASP A C 1
ATOM 809 O O . ASP A 1 103 ? 14.430 -2.381 1.797 1.00 84.56 103 ASP A O 1
ATOM 813 N N . ALA A 1 104 ? 12.409 -2.537 2.749 1.00 80.62 104 ALA A N 1
ATOM 814 C CA . ALA A 1 104 ? 12.426 -1.179 3.276 1.00 80.62 104 ALA A CA 1
ATOM 815 C C . ALA A 1 104 ? 13.563 -1.008 4.299 1.00 80.62 104 ALA A C 1
ATOM 817 O O . ALA A 1 104 ? 13.655 -1.746 5.283 1.00 80.62 104 ALA A O 1
ATOM 818 N N . ASN A 1 105 ? 14.420 -0.009 4.077 1.00 79.31 105 ASN A N 1
ATOM 819 C CA . ASN A 1 105 ? 15.502 0.322 4.995 1.00 79.31 105 ASN A CA 1
ATOM 820 C C . ASN A 1 105 ? 14.941 1.056 6.219 1.00 79.31 105 ASN A C 1
ATOM 822 O O . ASN A 1 105 ? 14.752 2.273 6.205 1.00 79.31 105 ASN A O 1
ATOM 826 N N . TYR A 1 106 ? 14.635 0.314 7.279 1.00 79.06 106 TYR A N 1
ATOM 827 C CA . TYR A 1 106 ? 14.231 0.919 8.539 1.00 79.06 106 TYR A CA 1
ATOM 828 C C . TYR A 1 106 ? 15.458 1.528 9.225 1.00 79.06 106 TYR A C 1
ATOM 830 O O . TYR A 1 106 ? 16.351 0.803 9.653 1.00 79.06 106 TYR A O 1
ATOM 838 N N . LEU A 1 107 ? 15.470 2.855 9.384 1.00 82.19 107 LEU A N 1
ATOM 839 C CA . LEU A 1 107 ? 16.541 3.628 10.037 1.00 82.19 107 LEU A CA 1
ATOM 840 C C . LEU A 1 107 ? 16.602 3.425 11.570 1.00 82.19 107 LEU A C 1
ATOM 842 O O . LEU A 1 107 ? 16.898 4.356 12.321 1.00 82.19 107 LEU A O 1
ATOM 846 N N . VAL A 1 108 ? 16.275 2.226 12.060 1.00 76.12 108 VAL A N 1
ATOM 847 C CA . VAL A 1 108 ? 16.369 1.880 13.483 1.00 76.12 108 VAL A CA 1
ATOM 848 C C . VAL A 1 108 ? 17.834 1.967 13.891 1.00 76.12 108 VAL A C 1
ATOM 850 O O . VAL A 1 108 ? 18.695 1.395 13.231 1.00 76.12 108 VAL A O 1
ATOM 853 N N . ASP A 1 109 ? 18.109 2.732 14.945 1.00 76.81 109 ASP A N 1
ATOM 854 C CA . ASP A 1 109 ? 19.456 2.985 15.469 1.00 76.81 109 ASP A CA 1
ATOM 855 C C . ASP A 1 109 ? 20.456 3.568 14.444 1.00 76.81 109 ASP A C 1
ATOM 857 O O . ASP A 1 109 ? 21.669 3.517 14.649 1.00 76.81 109 ASP A O 1
ATOM 861 N N . SER A 1 110 ? 19.959 4.170 13.355 1.00 83.25 110 SER A N 1
ATOM 862 C CA . SER A 1 110 ? 20.787 4.884 12.379 1.00 83.25 110 SER A CA 1
ATOM 863 C C . SER A 1 110 ? 21.000 6.345 12.798 1.00 83.25 110 SER A C 1
ATOM 865 O O . SER A 1 110 ? 20.028 7.017 13.157 1.00 83.25 110 SER A O 1
ATOM 867 N N . PRO A 1 111 ? 22.226 6.893 12.680 1.00 79.75 111 PRO A N 1
ATOM 868 C CA . PRO A 1 111 ? 22.475 8.323 12.883 1.00 79.75 111 PRO A CA 1
ATOM 869 C C . PRO A 1 111 ? 21.739 9.210 11.864 1.00 79.75 111 PRO A C 1
ATOM 871 O O . PRO A 1 111 ? 21.559 10.400 12.099 1.00 79.75 111 PRO A O 1
ATOM 874 N N . GLU A 1 112 ? 21.279 8.642 10.746 1.00 87.56 112 GLU A N 1
ATOM 875 C CA . GLU A 1 112 ? 20.522 9.357 9.711 1.00 87.56 112 GLU A CA 1
ATOM 876 C C . GLU A 1 112 ? 19.054 9.574 10.098 1.00 87.56 112 GLU A C 1
ATOM 878 O O . GLU A 1 112 ? 18.373 10.403 9.496 1.00 87.56 112 GLU A O 1
ATOM 883 N N . ARG A 1 113 ? 18.556 8.865 11.122 1.00 87.25 113 ARG A N 1
ATOM 884 C CA . ARG A 1 113 ? 17.149 8.908 11.536 1.00 87.25 113 ARG A CA 1
ATOM 885 C C . ARG A 1 113 ? 16.667 10.324 11.844 1.00 87.25 113 ARG A C 1
ATOM 887 O O . ARG A 1 113 ? 15.566 10.685 11.437 1.00 87.25 113 ARG A O 1
ATOM 894 N N . ASP A 1 114 ? 17.463 11.109 12.563 1.00 87.31 114 ASP A N 1
ATOM 895 C CA . ASP A 1 114 ? 17.068 12.460 12.976 1.00 87.31 114 ASP A CA 1
ATOM 896 C C . ASP A 1 114 ? 17.058 13.431 11.791 1.00 87.31 114 ASP A C 1
ATOM 898 O O . ASP A 1 114 ? 16.183 14.297 11.697 1.00 87.31 114 ASP A O 1
ATOM 902 N N . ALA A 1 115 ? 17.999 13.260 10.857 1.00 89.81 115 ALA A N 1
ATOM 903 C CA . ALA A 1 115 ? 18.050 14.035 9.624 1.00 89.81 115 ALA A CA 1
ATOM 904 C C . ALA A 1 115 ? 16.835 13.728 8.737 1.00 89.81 115 ALA A C 1
ATOM 906 O O . ALA A 1 115 ? 16.164 14.655 8.287 1.00 89.81 115 ALA A O 1
ATOM 907 N N . GLU A 1 116 ? 16.499 12.448 8.567 1.00 90.25 116 GLU A N 1
ATOM 908 C CA . GLU A 1 116 ? 15.328 12.016 7.801 1.00 90.25 116 GLU A CA 1
ATOM 909 C C . GLU A 1 116 ? 14.022 12.493 8.451 1.00 90.25 116 GLU A C 1
ATOM 911 O O . GLU A 1 116 ? 13.157 13.058 7.788 1.00 90.25 116 GLU A O 1
ATOM 916 N N . ALA A 1 117 ? 13.888 12.350 9.773 1.00 88.19 117 ALA A N 1
ATOM 917 C CA . ALA A 1 117 ? 12.722 12.841 10.503 1.00 88.19 117 ALA A CA 1
ATOM 918 C C . ALA A 1 117 ? 12.544 14.362 10.354 1.00 88.19 117 ALA A C 1
ATOM 920 O O . ALA A 1 117 ? 11.421 14.843 10.193 1.00 88.19 117 ALA A O 1
ATOM 921 N N . SER A 1 118 ? 13.650 15.110 10.364 1.00 88.50 118 SER A N 1
ATOM 922 C CA . SER A 1 118 ? 13.646 16.557 10.134 1.00 88.50 118 SER A CA 1
ATOM 923 C C . SER A 1 118 ? 13.271 16.907 8.694 1.00 88.50 118 SER A C 1
ATOM 925 O O . SER A 1 118 ? 12.507 17.846 8.483 1.00 88.50 118 SER A O 1
ATOM 927 N N . ALA A 1 119 ? 13.760 16.146 7.711 1.00 91.06 119 ALA A N 1
ATOM 928 C CA . ALA A 1 119 ? 13.402 16.324 6.307 1.00 91.06 119 ALA A CA 1
ATOM 929 C C . ALA A 1 119 ? 11.904 16.072 6.074 1.00 91.06 119 ALA A C 1
ATOM 931 O O . ALA A 1 119 ? 11.239 16.907 5.468 1.00 91.06 119 ALA A O 1
ATOM 932 N N . ILE A 1 120 ? 11.351 14.994 6.641 1.00 89.06 120 ILE A N 1
ATOM 933 C CA . ILE A 1 120 ? 9.911 14.691 6.590 1.00 89.06 120 ILE A CA 1
ATOM 934 C C . ILE A 1 120 ? 9.093 15.824 7.220 1.00 89.06 120 ILE A C 1
ATOM 936 O O . ILE A 1 120 ? 8.086 16.247 6.660 1.00 89.06 120 ILE A O 1
ATOM 940 N N . ALA A 1 121 ? 9.517 16.332 8.380 1.00 87.25 121 ALA A N 1
ATOM 941 C CA . ALA A 1 121 ? 8.825 17.435 9.045 1.00 87.25 121 ALA A CA 1
ATOM 942 C C . ALA A 1 121 ? 8.908 18.756 8.253 1.00 87.25 121 ALA A C 1
ATOM 944 O O . ALA A 1 121 ? 8.001 19.583 8.345 1.00 87.25 121 ALA A O 1
ATOM 945 N N . ALA A 1 122 ? 9.981 18.961 7.485 1.00 90.38 122 ALA A N 1
ATOM 946 C CA . ALA A 1 122 ? 10.169 20.136 6.639 1.00 90.38 122 ALA A CA 1
ATOM 947 C C . ALA A 1 122 ? 9.399 20.057 5.310 1.00 90.38 122 ALA A C 1
ATOM 949 O O . ALA A 1 122 ? 9.036 21.101 4.770 1.00 90.38 122 ALA A O 1
ATOM 950 N N . ASP A 1 123 ? 9.139 18.850 4.798 1.00 91.88 123 ASP A N 1
ATOM 951 C CA . ASP A 1 123 ? 8.396 18.622 3.549 1.00 91.88 123 ASP A CA 1
ATOM 952 C C . ASP A 1 123 ? 6.933 19.083 3.651 1.00 91.88 123 ASP A C 1
ATOM 954 O O . ASP A 1 123 ? 6.346 19.587 2.693 1.00 91.88 123 ASP A O 1
ATOM 958 N N . GLY A 1 124 ? 6.343 19.005 4.845 1.00 87.25 124 GLY A N 1
ATOM 959 C CA . GLY A 1 124 ? 5.014 19.548 5.070 1.00 87.25 124 GLY A CA 1
ATOM 960 C C . GLY A 1 124 ? 4.470 19.313 6.469 1.00 87.25 124 GLY A C 1
ATOM 961 O O . GLY A 1 124 ? 4.969 18.506 7.252 1.00 87.25 124 GLY A O 1
ATOM 962 N N . ALA A 1 125 ? 3.386 20.024 6.779 1.00 84.62 125 ALA A N 1
ATOM 963 C CA . ALA A 1 125 ? 2.665 19.802 8.022 1.00 84.62 125 ALA A CA 1
ATOM 964 C C . ALA A 1 125 ? 2.034 18.396 8.028 1.00 84.62 125 ALA A C 1
ATOM 966 O O . ALA A 1 125 ? 1.444 17.986 7.021 1.00 84.62 125 ALA A O 1
ATOM 967 N N . PRO A 1 126 ? 2.091 17.663 9.156 1.00 82.88 126 PRO A N 1
ATOM 968 C CA . PRO A 1 126 ? 1.398 16.390 9.263 1.00 82.88 126 PRO A CA 1
ATOM 969 C C . PRO A 1 126 ? -0.118 16.595 9.114 1.00 82.88 126 PRO A C 1
ATOM 971 O O . PRO A 1 126 ? -0.644 17.636 9.525 1.00 82.88 126 PRO A O 1
ATOM 974 N N . PRO A 1 127 ? -0.850 15.599 8.581 1.00 85.69 127 PRO A N 1
ATOM 975 C CA . PRO A 1 127 ? -2.302 15.653 8.587 1.00 85.69 127 PRO A CA 1
ATOM 976 C C . PRO A 1 127 ? -2.825 15.749 10.032 1.00 85.69 127 PRO A C 1
ATOM 978 O O . PRO A 1 127 ? -2.179 15.236 10.955 1.00 85.69 127 PRO A O 1
ATOM 981 N N . PRO A 1 128 ? -3.993 16.379 10.250 1.00 88.19 128 PRO A N 1
ATOM 982 C CA . PRO A 1 128 ? -4.623 16.420 11.561 1.00 88.19 128 PRO A CA 1
ATOM 983 C C . PRO A 1 128 ? -4.800 15.023 12.159 1.00 88.19 128 PRO A C 1
ATOM 985 O O . PRO A 1 128 ? -5.129 14.069 11.460 1.00 88.19 128 PRO A O 1
ATOM 988 N N . VAL A 1 129 ? -4.637 14.930 13.479 1.00 87.69 129 VAL A N 1
ATOM 989 C CA . VAL A 1 129 ? -4.771 13.675 14.238 1.00 87.69 129 VAL A CA 1
ATOM 990 C C . VAL A 1 129 ? -6.187 13.092 14.128 1.00 87.69 129 VAL A C 1
ATOM 992 O O . VAL A 1 129 ? -6.356 11.878 14.185 1.00 87.69 129 VAL A O 1
ATOM 995 N N . PHE A 1 130 ? -7.197 13.946 13.956 1.00 90.31 130 PHE A N 1
ATOM 996 C CA . PHE A 1 130 ? -8.586 13.546 13.752 1.00 90.31 130 PHE A CA 1
ATOM 997 C C . PHE A 1 130 ? -9.163 14.234 12.526 1.00 90.31 130 PHE A C 1
ATOM 999 O O . PHE A 1 130 ? -8.947 15.429 12.311 1.00 90.31 130 PHE A O 1
ATOM 1006 N N . LYS A 1 131 ? -9.958 13.486 11.762 1.00 92.62 131 LYS A N 1
ATOM 1007 C CA . LYS A 1 131 ? -10.831 14.060 10.748 1.00 92.62 131 LYS A CA 1
ATOM 1008 C C . LYS A 1 131 ? -11.980 14.816 11.416 1.00 92.62 131 LYS A C 1
ATOM 1010 O O . LYS A 1 131 ? -12.629 14.291 12.318 1.00 92.62 131 LYS A O 1
ATOM 1015 N N . ASP A 1 132 ? -12.245 16.024 10.934 1.00 93.31 132 ASP A N 1
ATOM 1016 C CA . ASP A 1 132 ? -13.337 16.865 11.417 1.00 93.31 132 ASP A CA 1
ATOM 1017 C C . ASP A 1 132 ? -14.484 16.936 10.397 1.00 93.31 132 ASP A C 1
ATOM 1019 O O . ASP A 1 132 ? -14.266 16.887 9.183 1.00 93.31 132 ASP A O 1
ATOM 1023 N N . TYR A 1 133 ? -15.710 17.057 10.904 1.00 95.19 133 TYR A N 1
ATOM 1024 C CA . TYR A 1 133 ? -16.931 17.222 10.116 1.00 95.19 133 TYR A CA 1
ATOM 1025 C C . TYR A 1 133 ? -17.767 18.372 10.697 1.00 95.19 133 TYR A C 1
ATOM 1027 O O . TYR A 1 133 ? -18.745 18.132 11.417 1.00 95.19 133 TYR A O 1
ATOM 1035 N N . PRO A 1 134 ? -17.404 19.632 10.394 1.00 95.50 134 PRO A N 1
ATOM 1036 C CA . PRO A 1 134 ? -18.091 20.796 10.934 1.00 95.50 134 PRO A CA 1
ATOM 1037 C C . PRO A 1 134 ? -19.592 20.774 10.630 1.00 95.50 134 PRO A C 1
ATOM 1039 O O . PRO A 1 134 ? -20.011 20.566 9.492 1.00 95.50 134 PRO A O 1
ATOM 1042 N N . GLY A 1 135 ? -20.414 20.992 11.658 1.00 94.94 135 GLY A N 1
ATOM 1043 C CA . GLY A 1 135 ? -21.875 21.041 11.528 1.00 94.94 135 GLY A CA 1
ATOM 1044 C C . GLY A 1 135 ? -22.562 19.684 11.329 1.00 94.94 135 GLY A C 1
ATOM 1045 O O . GLY A 1 135 ? -23.790 19.642 11.236 1.00 94.94 135 GLY A O 1
ATOM 1046 N N . ALA A 1 136 ? -21.818 18.573 11.293 1.00 96.12 136 ALA A N 1
ATOM 1047 C CA . ALA A 1 136 ? -22.417 17.246 11.252 1.00 96.12 136 ALA A CA 1
ATOM 1048 C C . ALA A 1 136 ? -23.122 16.913 12.576 1.00 96.12 136 ALA A C 1
ATOM 1050 O O . ALA A 1 136 ? -22.691 17.299 13.665 1.00 96.12 136 ALA A O 1
ATOM 1051 N N . ARG A 1 137 ? -24.218 16.151 12.491 1.00 96.06 137 ARG A N 1
ATOM 1052 C CA . ARG A 1 137 ? -24.918 15.658 13.681 1.00 96.06 137 ARG A CA 1
ATOM 1053 C C . ARG A 1 137 ? -24.024 14.673 14.433 1.00 96.06 137 ARG A C 1
ATOM 1055 O O . ARG A 1 137 ? -23.622 13.654 13.879 1.00 96.06 137 ARG A O 1
ATOM 1062 N N . VAL A 1 138 ? -23.804 14.937 15.717 1.00 95.12 138 VAL A N 1
ATOM 1063 C CA . VAL A 1 138 ? -23.025 14.066 16.603 1.00 95.12 138 VAL A CA 1
ATOM 1064 C C . VAL A 1 138 ? -23.960 13.158 17.398 1.00 95.12 138 VAL A C 1
ATOM 1066 O O . VAL A 1 138 ? -24.901 13.623 18.042 1.00 95.12 138 VAL A O 1
ATOM 1069 N N . VAL A 1 139 ? -23.690 11.853 17.366 1.00 94.25 139 VAL A N 1
ATOM 1070 C CA . VAL A 1 139 ? -24.317 10.870 18.256 1.00 94.25 139 VAL A CA 1
ATOM 1071 C C . VAL A 1 139 ? -23.304 10.512 19.333 1.00 94.25 139 VAL A C 1
ATOM 1073 O O . VAL A 1 139 ? -22.253 9.945 19.042 1.00 94.25 139 VAL A O 1
ATOM 1076 N N . MET A 1 140 ? -23.609 10.866 20.579 1.00 94.69 140 MET A N 1
ATOM 1077 C CA . MET A 1 140 ? -22.728 10.570 21.704 1.00 94.69 140 MET A CA 1
ATOM 1078 C C . MET A 1 140 ? -22.777 9.076 22.022 1.00 94.69 140 MET A C 1
ATOM 1080 O O . MET A 1 140 ? -23.837 8.544 22.349 1.00 94.69 140 MET A O 1
ATOM 1084 N N . LEU A 1 141 ? -21.625 8.413 21.948 1.00 94.88 141 LEU A N 1
ATOM 1085 C CA . LEU A 1 141 ? -21.483 7.037 22.410 1.00 94.88 141 LEU A CA 1
ATOM 1086 C C . LEU A 1 141 ? -21.328 6.990 23.940 1.00 94.88 141 LEU A C 1
ATOM 1088 O O . LEU A 1 141 ? -20.828 7.952 24.541 1.00 94.88 141 LEU A O 1
ATOM 1092 N N . PRO A 1 142 ? -21.723 5.879 24.584 1.00 94.06 142 PRO A N 1
ATOM 1093 C CA . PRO A 1 142 ? -21.484 5.658 26.005 1.00 94.06 142 PRO A CA 1
ATOM 1094 C C . PRO A 1 142 ? -19.999 5.805 26.353 1.00 94.06 142 PRO A C 1
ATOM 1096 O O . PRO A 1 142 ? -19.129 5.232 25.701 1.00 94.06 142 PRO A O 1
ATOM 1099 N N . ARG A 1 143 ? -19.703 6.598 27.390 1.00 89.25 143 ARG A N 1
ATOM 1100 C CA . ARG A 1 143 ? -18.321 6.891 27.815 1.00 89.25 143 ARG A CA 1
ATOM 1101 C C . ARG A 1 143 ? -17.674 5.754 28.604 1.00 89.25 143 ARG A C 1
ATOM 1103 O O . ARG A 1 143 ? -16.452 5.684 28.667 1.00 89.25 143 ARG A O 1
ATOM 1110 N N . ALA A 1 144 ? -18.488 4.913 29.236 1.00 93.50 144 ALA A N 1
ATOM 1111 C CA . ALA A 1 144 ? -18.032 3.763 30.000 1.00 93.50 144 ALA A CA 1
ATOM 1112 C C . ALA A 1 144 ? -18.246 2.500 29.152 1.00 93.50 144 ALA A C 1
ATOM 1114 O O . ALA A 1 144 ? -19.398 2.102 28.967 1.00 93.50 144 ALA A O 1
ATOM 1115 N N . PRO A 1 145 ? -17.181 1.884 28.611 1.00 94.62 145 PRO A N 1
ATOM 1116 C CA . PRO A 1 145 ? -17.320 0.634 27.882 1.00 94.62 145 PRO A CA 1
ATOM 1117 C C . PRO A 1 145 ? -17.806 -0.480 28.817 1.00 94.62 145 PRO A C 1
ATOM 1119 O O . PRO A 1 145 ? -17.487 -0.511 30.009 1.00 94.62 145 PRO A O 1
ATOM 1122 N N . LEU A 1 146 ? -18.561 -1.425 28.261 1.00 96.56 146 LEU A N 1
ATOM 1123 C CA . LEU A 1 146 ? -18.956 -2.641 28.959 1.00 96.56 146 LEU A CA 1
ATOM 1124 C C . LEU A 1 146 ? -17.701 -3.456 29.328 1.00 96.56 146 LEU A C 1
ATOM 1126 O O . LEU A 1 146 ? -16.751 -3.523 28.542 1.00 96.56 146 LEU A O 1
ATOM 1130 N N . PRO A 1 147 ? -17.678 -4.115 30.499 1.00 94.69 147 PRO A N 1
ATOM 1131 C CA . PRO A 1 147 ? -16.513 -4.874 30.933 1.00 94.69 147 PRO A CA 1
ATOM 1132 C C . PRO A 1 147 ? -16.297 -6.112 30.055 1.00 94.69 147 PRO A C 1
ATOM 1134 O O . PRO A 1 147 ? -17.150 -7.001 29.995 1.00 94.69 147 PRO A O 1
ATOM 1137 N N . LEU A 1 148 ? -15.118 -6.216 29.443 1.00 93.19 148 LEU A N 1
ATOM 1138 C CA . LEU A 1 148 ? -14.675 -7.427 28.754 1.00 93.19 148 LEU A CA 1
ATOM 1139 C C . LEU A 1 148 ? -14.073 -8.396 29.776 1.00 93.19 148 LEU A C 1
ATOM 1141 O O . LEU A 1 148 ? -13.059 -8.101 30.400 1.00 93.19 148 LEU A O 1
ATOM 1145 N N . ARG A 1 149 ? -14.728 -9.543 29.982 1.00 94.75 149 ARG A N 1
ATOM 1146 C CA . ARG A 1 149 ? -14.369 -10.506 31.044 1.00 94.75 149 ARG A CA 1
ATOM 1147 C C . ARG A 1 149 ? -13.783 -11.817 30.530 1.00 94.75 149 ARG A C 1
ATOM 1149 O O . ARG A 1 149 ? -13.387 -12.659 31.329 1.00 94.75 149 ARG A O 1
ATOM 1156 N N . MET A 1 150 ? -13.785 -12.025 29.217 1.00 96.06 150 MET A N 1
ATOM 1157 C CA . MET A 1 150 ? -13.315 -13.275 28.632 1.00 96.06 150 MET A CA 1
ATOM 1158 C C . MET A 1 150 ? -11.778 -13.292 28.594 1.00 96.06 150 MET A C 1
ATOM 1160 O O . MET A 1 150 ? -11.200 -12.340 28.067 1.00 96.06 150 MET A O 1
ATOM 1164 N N . PRO A 1 151 ? -11.117 -14.349 29.103 1.00 96.31 151 PRO A N 1
ATOM 1165 C CA . PRO A 1 151 ? -9.672 -14.515 28.960 1.00 96.31 151 PRO A CA 1
ATOM 1166 C C . PRO A 1 151 ? -9.248 -14.529 27.490 1.00 96.31 151 PRO A C 1
ATOM 1168 O O . PRO A 1 151 ? -9.973 -15.051 26.635 1.00 96.31 151 PRO A O 1
ATOM 1171 N N . VAL A 1 152 ? -8.073 -13.974 27.191 1.00 95.06 152 VAL A N 1
ATOM 1172 C CA . VAL A 1 152 ? -7.592 -13.806 25.811 1.00 95.06 152 VAL A CA 1
ATOM 1173 C C . VAL A 1 152 ? -7.419 -15.150 25.095 1.00 95.06 152 VAL A C 1
ATOM 1175 O O . VAL A 1 152 ? -7.745 -15.278 23.915 1.00 95.06 152 VAL A O 1
ATOM 1178 N N . GLU A 1 153 ? -7.015 -16.188 25.823 1.00 97.50 153 GLU A N 1
ATOM 1179 C CA . GLU A 1 153 ? -6.862 -17.555 25.325 1.00 97.50 153 GLU A CA 1
ATOM 1180 C C . GLU A 1 153 ? -8.206 -18.114 24.846 1.00 97.50 153 GLU A C 1
ATOM 1182 O O . GLU A 1 153 ? -8.315 -18.718 23.772 1.00 97.50 153 GLU A O 1
ATOM 1187 N N . THR A 1 154 ? -9.265 -17.857 25.615 1.00 97.81 154 THR A N 1
ATOM 1188 C CA . THR A 1 154 ? -10.629 -18.245 25.256 1.00 97.81 154 THR A CA 1
ATOM 1189 C C . THR A 1 154 ? -11.111 -17.460 24.041 1.00 97.81 154 THR A C 1
ATOM 1191 O O . THR A 1 154 ? -11.715 -18.046 23.143 1.00 97.81 154 THR A O 1
ATOM 1194 N N . VAL A 1 155 ? -10.816 -16.158 23.951 1.00 96.12 155 VAL A N 1
ATOM 1195 C CA . VAL A 1 155 ? -11.170 -15.345 22.774 1.00 96.12 155 VAL A CA 1
ATOM 1196 C C . VAL A 1 155 ? -10.524 -15.917 21.510 1.00 96.12 155 VAL A C 1
ATOM 1198 O O . VAL A 1 155 ? -11.220 -16.142 20.519 1.00 96.12 155 VAL A O 1
ATOM 1201 N N . PHE A 1 156 ? -9.223 -16.221 21.534 1.00 96.62 156 PHE A N 1
ATOM 1202 C CA . PHE A 1 156 ? -8.523 -16.745 20.356 1.00 96.62 156 PHE A CA 1
ATOM 1203 C C . PHE A 1 156 ? -9.015 -18.126 19.920 1.00 96.62 156 PHE A C 1
ATOM 1205 O O . PHE A 1 156 ? -9.200 -18.359 18.725 1.00 96.62 156 PHE A O 1
ATOM 1212 N N . THR A 1 157 ? -9.280 -19.027 20.865 1.00 97.62 157 THR A N 1
ATOM 1213 C CA . THR A 1 157 ? -9.746 -20.389 20.553 1.00 97.62 157 THR A CA 1
ATOM 1214 C C . THR A 1 157 ? -11.214 -20.429 20.107 1.00 97.62 157 THR A C 1
ATOM 1216 O O . THR A 1 157 ? -11.590 -21.223 19.232 1.00 97.62 157 THR A O 1
ATOM 1219 N N . SER A 1 158 ? -12.053 -19.540 20.646 1.00 96.88 158 SER A N 1
ATOM 1220 C CA . SER A 1 158 ? -13.491 -19.493 20.353 1.00 96.88 158 SER A CA 1
ATOM 1221 C C . SER A 1 158 ? -13.873 -18.607 19.166 1.00 96.88 158 SER A C 1
ATOM 1223 O O . SER A 1 158 ? -14.967 -18.778 18.630 1.00 96.88 158 SER A O 1
ATOM 1225 N N . ARG A 1 159 ? -12.997 -17.703 18.697 1.00 96.56 159 ARG A N 1
ATOM 1226 C CA . ARG A 1 159 ? -13.307 -16.772 17.599 1.00 96.56 159 ARG A CA 1
ATOM 1227 C C . ARG A 1 159 ? -13.834 -17.513 16.366 1.00 96.56 159 ARG A C 1
ATOM 1229 O O . ARG A 1 159 ? -13.167 -18.384 15.801 1.00 96.56 159 ARG A O 1
ATOM 1236 N N . ARG A 1 160 ? -15.017 -17.121 15.894 1.00 96.94 160 ARG A N 1
ATOM 1237 C CA . ARG A 1 160 ? -15.610 -17.568 14.625 1.00 96.94 160 ARG A CA 1
ATOM 1238 C C . ARG A 1 160 ? -16.134 -16.369 13.845 1.00 96.94 160 ARG A C 1
ATOM 1240 O O . ARG A 1 160 ? -16.453 -15.330 14.412 1.00 96.94 160 ARG A O 1
ATOM 1247 N N . THR A 1 161 ? -16.217 -16.515 12.526 1.00 97.56 161 THR A N 1
ATOM 1248 C CA . THR A 1 161 ? -16.884 -15.526 11.673 1.00 97.56 161 THR A CA 1
ATOM 1249 C C . THR A 1 161 ? -18.360 -15.891 11.567 1.00 97.56 161 THR A C 1
ATOM 1251 O O . THR A 1 161 ? -18.707 -16.873 10.911 1.00 97.56 161 THR A O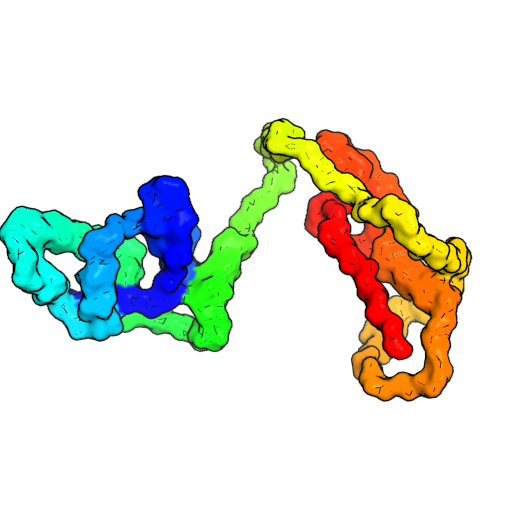 1
ATOM 1254 N N . HIS A 1 162 ? -19.223 -15.097 12.197 1.00 95.31 162 HIS A N 1
ATOM 1255 C CA . HIS A 1 162 ? -20.675 -15.261 12.133 1.00 95.31 162 HIS A CA 1
ATOM 1256 C C . HIS A 1 162 ? -21.265 -14.379 11.027 1.00 95.31 162 HIS A C 1
ATOM 1258 O O . HIS A 1 162 ? -20.860 -13.234 10.858 1.00 95.31 162 HIS A O 1
ATOM 1264 N N . ARG A 1 163 ? -22.208 -14.931 10.253 1.00 96.19 163 ARG A N 1
ATOM 1265 C CA . ARG A 1 163 ? -22.924 -14.231 9.163 1.00 96.19 163 ARG A CA 1
ATOM 1266 C C . ARG A 1 163 ? -24.447 -14.377 9.252 1.00 96.19 163 ARG A C 1
ATOM 1268 O O . ARG A 1 163 ? -25.160 -14.012 8.329 1.00 96.19 163 ARG A O 1
ATOM 1275 N N . ARG A 1 164 ? -24.935 -14.976 10.340 1.00 96.25 164 ARG A N 1
ATOM 1276 C CA . ARG A 1 164 ? -26.357 -15.082 10.676 1.00 96.25 164 ARG A CA 1
ATOM 1277 C C . ARG A 1 164 ? -26.544 -14.316 11.975 1.00 96.25 164 ARG A C 1
ATOM 1279 O O . ARG A 1 164 ? -25.867 -14.638 12.951 1.00 96.25 164 ARG A O 1
ATOM 1286 N N . PHE A 1 165 ? -27.398 -13.305 11.949 1.00 94.62 165 PHE A N 1
ATOM 1287 C CA . PHE A 1 165 ? -27.617 -12.389 13.064 1.00 94.62 165 PHE A CA 1
ATOM 1288 C C . PHE A 1 165 ? -28.977 -12.663 13.708 1.00 94.62 165 PHE A C 1
ATOM 1290 O O . PHE A 1 165 ? -29.874 -13.211 13.064 1.00 94.62 165 PHE A O 1
ATOM 1297 N N . SER A 1 166 ? -29.117 -12.318 14.985 1.00 95.75 166 SER A N 1
ATOM 1298 C CA . SER A 1 166 ? -30.422 -12.259 15.643 1.00 95.75 166 SER A CA 1
ATOM 1299 C C . SER A 1 166 ? -31.248 -11.095 15.083 1.00 95.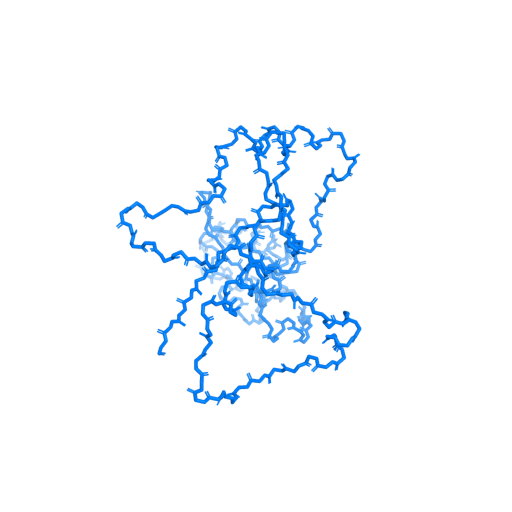75 166 SER A C 1
ATOM 1301 O O . SER A 1 166 ? -30.722 -10.205 14.419 1.00 95.75 166 SER A O 1
ATOM 1303 N N . ALA A 1 167 ? -32.552 -11.091 15.372 1.00 95.50 167 ALA A N 1
ATOM 1304 C CA . ALA A 1 167 ? -33.423 -9.947 15.083 1.00 95.50 167 ALA A CA 1
ATOM 1305 C C . ALA A 1 167 ? -33.205 -8.766 16.053 1.00 95.50 167 ALA A C 1
ATOM 1307 O O . ALA A 1 167 ? -33.712 -7.674 15.820 1.00 95.50 167 ALA A O 1
ATOM 1308 N N . GLU A 1 168 ? -32.478 -8.989 17.151 1.00 96.56 168 GLU A N 1
ATOM 1309 C CA . GLU A 1 168 ? -32.135 -7.949 18.117 1.00 96.56 168 GLU A CA 1
ATOM 1310 C C . GLU A 1 168 ? -30.970 -7.098 17.583 1.00 96.56 168 GLU A C 1
ATOM 1312 O O . GLU A 1 168 ? -29.921 -7.660 17.248 1.00 96.56 168 GLU A O 1
ATOM 1317 N N . PRO A 1 169 ? -31.128 -5.765 17.486 1.00 94.56 169 PRO A N 1
ATOM 1318 C CA . PRO A 1 169 ? -30.077 -4.890 16.990 1.00 94.56 169 PRO A CA 1
ATOM 1319 C C . PRO A 1 169 ? -28.935 -4.747 18.001 1.00 94.56 169 PRO A C 1
ATOM 1321 O O . PRO A 1 169 ? -29.125 -4.853 19.212 1.00 94.56 169 PRO A O 1
ATOM 1324 N N . VAL A 1 170 ? -27.744 -4.421 17.498 1.00 95.06 170 VAL A N 1
ATOM 1325 C CA . VAL A 1 170 ? -26.600 -4.056 18.345 1.00 95.06 170 VAL A CA 1
ATOM 1326 C C . VAL A 1 170 ? -26.918 -2.756 19.083 1.00 95.06 170 VAL A C 1
ATOM 1328 O O . VAL A 1 170 ? -27.212 -1.736 18.456 1.00 95.06 170 VAL A O 1
ATOM 1331 N N . SER A 1 171 ? -26.848 -2.778 20.413 1.00 95.38 171 SER A N 1
ATOM 1332 C CA . SER A 1 171 ? -27.113 -1.590 21.228 1.00 95.38 171 SER A CA 1
ATOM 1333 C C . SER A 1 171 ? -25.988 -0.552 21.115 1.00 95.38 171 SER A C 1
ATOM 1335 O O . SER A 1 171 ? -24.847 -0.874 20.772 1.00 95.38 171 SER A O 1
ATOM 1337 N N . LEU A 1 172 ? -26.274 0.709 21.465 1.00 95.88 172 LEU A N 1
ATOM 1338 C CA . LEU A 1 172 ? -25.241 1.755 21.516 1.00 95.88 172 LEU A CA 1
ATOM 1339 C C . LEU A 1 172 ? -24.136 1.450 22.538 1.00 95.88 172 LEU A C 1
ATOM 1341 O O . LEU A 1 172 ? -22.989 1.815 22.295 1.00 95.88 172 LEU A O 1
ATOM 1345 N N . ASP A 1 173 ? -24.442 0.751 23.635 1.00 97.00 173 ASP A N 1
ATOM 1346 C CA . ASP A 1 173 ? -23.435 0.307 24.609 1.00 97.00 173 ASP A CA 1
ATOM 1347 C C . ASP A 1 173 ? -22.497 -0.737 24.007 1.00 97.00 173 ASP A C 1
ATOM 1349 O O . ASP A 1 173 ? -21.278 -0.651 24.170 1.00 97.00 173 ASP A O 1
ATOM 1353 N N . GLN A 1 174 ? -23.042 -1.700 23.261 1.00 96.31 174 GLN A N 1
ATOM 1354 C CA . GLN A 1 174 ? -22.254 -2.727 22.582 1.00 96.31 174 GLN A CA 1
ATOM 1355 C C . GLN A 1 174 ? -21.384 -2.116 21.477 1.00 96.31 174 GLN A C 1
ATOM 1357 O O . GLN A 1 174 ? -20.185 -2.392 21.414 1.00 96.31 174 GLN A O 1
ATOM 1362 N N . LEU A 1 175 ? -21.963 -1.242 20.648 1.00 96.19 175 LEU A N 1
ATOM 1363 C CA . LEU A 1 175 ? -21.244 -0.529 19.594 1.00 96.19 175 LEU A CA 1
ATOM 1364 C C . LEU A 1 175 ? -20.157 0.389 20.168 1.00 96.19 175 LEU A C 1
ATOM 1366 O O . LEU A 1 175 ? -19.018 0.354 19.709 1.00 96.19 175 LEU A O 1
ATOM 1370 N N . GLY A 1 176 ? -20.488 1.180 21.192 1.00 96.94 176 GLY A N 1
ATOM 1371 C CA . GLY A 1 176 ? -19.548 2.073 21.867 1.00 96.94 176 GLY A CA 1
ATOM 1372 C C . GLY A 1 176 ? -18.382 1.313 22.495 1.00 96.94 176 GLY A C 1
ATOM 1373 O O . GLY A 1 176 ? -17.230 1.700 22.313 1.00 96.94 176 GLY A O 1
ATOM 1374 N N . THR A 1 177 ? -18.663 0.178 23.140 1.00 97.12 177 THR A N 1
ATOM 1375 C CA . THR A 1 177 ? -17.633 -0.718 23.689 1.00 97.12 177 THR A CA 1
ATOM 1376 C C . THR A 1 177 ? -16.713 -1.257 22.596 1.00 97.12 177 THR A C 1
ATOM 1378 O O . THR A 1 177 ? -15.491 -1.224 22.746 1.00 97.12 177 THR A O 1
ATOM 1381 N N . LEU A 1 178 ? -17.282 -1.732 21.484 1.00 96.12 178 LEU A N 1
ATOM 1382 C CA . LEU A 1 178 ? -16.510 -2.262 20.363 1.00 96.12 178 LEU A CA 1
ATOM 1383 C C . LEU A 1 178 ? -15.589 -1.193 19.765 1.00 96.12 178 LEU A C 1
ATOM 1385 O O . LEU A 1 178 ? -14.401 -1.445 19.579 1.00 96.12 178 LEU A O 1
ATOM 1389 N N . LEU A 1 179 ? -16.109 0.008 19.510 1.00 96.31 179 LEU A N 1
ATOM 1390 C CA . LEU A 1 179 ? -15.324 1.106 18.947 1.00 96.31 179 LEU A CA 1
ATOM 1391 C C . LEU A 1 179 ? -14.247 1.596 19.910 1.00 96.31 179 LEU A C 1
ATOM 1393 O O . LEU A 1 179 ? -13.127 1.843 19.469 1.00 96.31 179 LEU A O 1
ATOM 1397 N N . PHE A 1 180 ? -14.548 1.679 21.209 1.00 95.75 180 PHE A N 1
ATOM 1398 C CA . PHE A 1 180 ? -13.578 2.075 22.225 1.00 95.75 180 PHE A CA 1
ATOM 1399 C C . PHE A 1 180 ? -12.333 1.182 22.190 1.00 95.75 180 PHE A C 1
ATOM 1401 O O . PHE A 1 180 ? -11.222 1.699 22.121 1.00 95.75 180 PHE A O 1
ATOM 1408 N N . TYR A 1 181 ? -12.504 -0.144 22.175 1.00 94.44 181 TYR A N 1
ATOM 1409 C CA . TYR A 1 181 ? -11.372 -1.076 22.192 1.00 94.44 181 TYR A CA 1
ATOM 1410 C C . TYR A 1 181 ? -10.742 -1.330 20.816 1.00 94.44 181 TYR A C 1
ATOM 1412 O O . TYR A 1 181 ? -9.556 -1.640 20.755 1.00 94.44 181 TYR A O 1
ATOM 1420 N N . ALA A 1 182 ? -11.492 -1.210 19.716 1.00 94.31 182 ALA A N 1
ATOM 1421 C CA . ALA A 1 182 ? -10.971 -1.498 18.377 1.00 94.31 182 ALA A CA 1
ATOM 1422 C C . ALA A 1 182 ? -10.338 -0.279 17.685 1.00 94.31 182 ALA A C 1
ATOM 1424 O O . ALA A 1 182 ? -9.352 -0.432 16.970 1.00 94.31 182 ALA A O 1
ATOM 1425 N N . PHE A 1 183 ? -10.895 0.921 17.879 1.00 94.19 183 PHE A N 1
ATOM 1426 C CA . PHE A 1 183 ? -10.497 2.137 17.154 1.00 94.19 183 PHE A CA 1
ATOM 1427 C C . PHE A 1 183 ? -10.262 3.357 18.057 1.00 94.19 183 PHE A C 1
ATOM 1429 O O . PHE A 1 183 ? -9.637 4.320 17.619 1.00 94.19 183 PHE A O 1
ATOM 1436 N N . GLY A 1 184 ? -10.726 3.330 19.307 1.00 93.88 184 GLY A N 1
ATOM 1437 C CA . GLY A 1 184 ? -10.584 4.436 20.248 1.00 93.88 184 GLY A CA 1
ATOM 1438 C C . GLY A 1 184 ? -9.128 4.676 20.680 1.00 93.88 184 GLY A C 1
ATOM 1439 O O . GLY A 1 184 ? -8.424 3.712 21.013 1.00 93.88 184 GLY A O 1
ATOM 1440 N N . PRO A 1 185 ? -8.664 5.941 20.740 1.00 94.25 185 PRO A N 1
ATOM 1441 C CA . PRO A 1 185 ? -7.403 6.284 21.391 1.00 94.25 185 PRO A CA 1
ATOM 1442 C C . PRO A 1 185 ? -7.450 5.900 22.875 1.00 94.25 185 PRO A C 1
ATOM 1444 O O . PRO A 1 185 ? -8.356 6.310 23.596 1.00 94.25 185 PRO A O 1
ATOM 1447 N N . GLN A 1 186 ? -6.460 5.139 23.340 1.00 94.19 186 GLN A N 1
ATOM 1448 C CA . GLN A 1 186 ? -6.313 4.754 24.751 1.00 94.19 186 GLN A CA 1
ATOM 1449 C C . GLN A 1 186 ? -5.462 5.760 25.527 1.00 94.19 186 GLN A C 1
ATOM 1451 O O . GLN A 1 186 ? -5.653 5.971 26.722 1.00 94.19 186 GLN A O 1
ATOM 1456 N N . ARG A 1 187 ? -4.501 6.380 24.841 1.00 93.94 187 ARG A N 1
ATOM 1457 C CA . ARG A 1 187 ? -3.671 7.474 25.349 1.00 93.94 187 ARG A CA 1
ATOM 1458 C C . ARG A 1 187 ? -3.084 8.263 24.185 1.00 93.94 187 ARG A C 1
ATOM 1460 O O . ARG A 1 187 ? -3.083 7.790 23.048 1.00 93.94 187 ARG A O 1
ATOM 1467 N N . PHE A 1 188 ? -2.543 9.430 24.500 1.00 94.06 188 PHE A N 1
ATOM 1468 C CA . PHE A 1 188 ? -1.754 10.234 23.577 1.00 94.06 188 PHE A CA 1
ATOM 1469 C C . PHE A 1 188 ? -0.297 10.239 24.027 1.00 94.06 188 PHE A C 1
ATOM 1471 O O . PHE A 1 188 ? -0.013 10.239 25.226 1.00 94.06 188 PHE A O 1
ATOM 1478 N N . LEU A 1 189 ? 0.608 10.199 23.058 1.00 93.12 189 LEU A N 1
ATOM 1479 C CA . LEU A 1 189 ? 2.051 10.219 23.252 1.00 93.12 189 LEU A CA 1
ATOM 1480 C C . LEU A 1 189 ? 2.632 11.463 22.587 1.00 93.12 189 LEU A C 1
ATOM 1482 O O . LEU A 1 189 ? 2.135 11.897 21.547 1.00 93.12 189 LEU A O 1
ATOM 1486 N N . ASP A 1 190 ? 3.699 12.003 23.165 1.00 91.25 190 ASP A N 1
ATOM 1487 C CA . ASP A 1 190 ? 4.506 13.022 22.504 1.00 91.25 190 ASP A CA 1
ATOM 1488 C C . ASP A 1 190 ? 5.397 12.352 21.446 1.00 91.25 190 ASP A C 1
ATOM 1490 O O . ASP A 1 190 ? 6.239 11.514 21.771 1.00 91.25 190 ASP A O 1
ATOM 1494 N N . GLY A 1 191 ? 5.159 12.673 20.173 1.00 88.81 191 GLY A N 1
ATOM 1495 C CA . GLY A 1 191 ? 5.930 12.174 19.034 1.00 88.81 191 GLY A CA 1
ATOM 1496 C C . GLY A 1 191 ? 7.087 13.084 18.617 1.00 88.81 191 GLY A C 1
ATOM 1497 O O . GLY A 1 191 ? 7.649 12.873 17.541 1.00 88.81 191 GLY A O 1
ATOM 1498 N N . GLY A 1 192 ? 7.426 14.108 19.408 1.00 88.62 192 GLY A N 1
ATOM 1499 C CA . GLY A 1 192 ? 8.484 15.064 19.088 1.00 88.62 192 GLY A CA 1
ATOM 1500 C C . GLY A 1 192 ? 8.179 15.822 17.796 1.00 88.62 192 GLY A C 1
ATOM 1501 O O . GLY A 1 192 ? 7.118 16.434 17.662 1.00 88.62 192 GLY A O 1
ATOM 1502 N N . VAL A 1 193 ? 9.083 15.736 16.813 1.00 86.50 193 VAL A N 1
ATOM 1503 C CA . VAL A 1 193 ? 8.929 16.399 15.501 1.00 86.50 193 VAL A CA 1
ATOM 1504 C C . VAL A 1 193 ? 7.668 15.970 14.741 1.00 86.50 193 VAL A C 1
ATOM 1506 O O . VAL A 1 193 ? 7.178 16.713 13.898 1.00 86.50 193 VAL A O 1
ATOM 1509 N N . PHE A 1 194 ? 7.097 14.806 15.067 1.00 86.69 194 PHE A N 1
ATOM 1510 C CA . PHE A 1 194 ? 5.878 14.296 14.434 1.00 86.69 194 PHE A CA 1
ATOM 1511 C C . PHE A 1 194 ? 4.583 14.700 15.151 1.00 86.69 194 PHE A C 1
ATOM 1513 O O . PHE A 1 194 ? 3.495 14.325 14.698 1.00 86.69 194 PHE A O 1
ATOM 1520 N N . GLY A 1 195 ? 4.687 15.445 16.256 1.00 88.44 195 GLY A N 1
ATOM 1521 C CA . GLY A 1 195 ? 3.558 15.893 17.063 1.00 88.44 195 GLY A CA 1
ATOM 1522 C C . GLY A 1 195 ? 2.845 14.763 17.820 1.00 88.44 195 GLY A C 1
ATOM 1523 O O . GLY A 1 195 ? 3.345 13.634 17.887 1.00 88.44 195 GLY A O 1
ATOM 1524 N N . PRO A 1 196 ? 1.664 15.042 18.404 1.00 90.12 196 PRO A N 1
ATOM 1525 C CA . PRO A 1 196 ? 0.929 14.076 19.215 1.00 90.12 196 PRO A CA 1
ATOM 1526 C C . PRO A 1 196 ? 0.559 12.811 18.433 1.00 90.12 196 PRO A C 1
ATOM 1528 O O . PRO A 1 196 ? -0.051 12.891 17.368 1.00 90.12 196 PRO A O 1
ATOM 1531 N N . GLN A 1 197 ? 0.876 11.640 18.987 1.00 91.50 197 GLN A N 1
ATOM 1532 C CA . GLN A 1 197 ? 0.498 10.339 18.428 1.00 91.50 197 GLN A CA 1
ATOM 1533 C C . GLN A 1 197 ? -0.603 9.696 19.268 1.00 91.50 197 GLN A C 1
ATOM 1535 O O . GLN A 1 197 ? -0.575 9.741 20.500 1.00 91.50 197 GLN A O 1
ATOM 1540 N N . GLN A 1 198 ? -1.567 9.063 18.606 1.00 93.12 198 GLN A N 1
ATOM 1541 C CA . GLN A 1 198 ? -2.552 8.226 19.285 1.00 93.12 198 GLN A CA 1
ATOM 1542 C C . GLN A 1 198 ? -1.913 6.873 19.596 1.00 93.12 198 GLN A C 1
ATOM 1544 O O . GLN A 1 198 ? -1.210 6.314 18.765 1.00 93.12 198 GLN A O 1
ATOM 1549 N N . ALA A 1 199 ? -2.188 6.311 20.768 1.00 94.12 199 ALA A N 1
ATOM 1550 C CA . ALA A 1 199 ? -1.951 4.897 21.017 1.00 94.12 199 ALA A CA 1
ATOM 1551 C C . ALA A 1 199 ? -3.302 4.192 21.108 1.00 94.12 199 ALA A C 1
ATOM 1553 O O . ALA A 1 199 ? -4.095 4.475 22.010 1.00 94.12 199 ALA A O 1
ATOM 1554 N N . ARG A 1 200 ? -3.563 3.280 20.172 1.00 94.69 200 ARG A N 1
ATOM 1555 C CA . ARG A 1 200 ? -4.729 2.385 20.191 1.00 94.69 200 ARG A CA 1
ATOM 1556 C C . ARG A 1 200 ? -4.325 1.010 20.730 1.00 94.69 200 ARG A C 1
ATOM 1558 O O . ARG A 1 200 ? -3.146 0.735 20.939 1.00 94.69 200 ARG A O 1
ATOM 1565 N N . VAL A 1 201 ? -5.308 0.140 20.961 1.00 93.94 201 VAL A N 1
ATOM 1566 C CA . VAL A 1 201 ? -5.048 -1.265 21.333 1.00 93.94 201 VAL A CA 1
ATOM 1567 C C . VAL A 1 201 ? -4.331 -2.006 20.195 1.00 93.94 201 VAL A C 1
ATOM 1569 O O . VAL A 1 201 ? -3.494 -2.870 20.442 1.00 93.94 201 VAL A O 1
ATOM 1572 N N . SER A 1 202 ? -4.626 -1.652 18.943 1.00 93.00 202 SER A N 1
ATOM 1573 C CA . SER A 1 202 ? -3.922 -2.151 17.761 1.00 93.00 202 SER A CA 1
ATOM 1574 C C . SER A 1 202 ? -2.601 -1.413 17.535 1.00 93.00 202 SER A C 1
ATOM 1576 O O . SER A 1 202 ? -2.553 -0.190 17.659 1.00 93.00 202 SER A O 1
ATOM 1578 N N . ALA A 1 203 ? -1.562 -2.123 17.096 1.00 92.50 203 ALA A N 1
ATOM 1579 C CA . ALA A 1 203 ? -0.338 -1.495 16.602 1.00 92.50 203 ALA A CA 1
ATOM 1580 C C . ALA A 1 203 ? -0.558 -0.826 15.231 1.00 92.50 203 ALA A C 1
ATOM 1582 O O . ALA A 1 203 ? -1.389 -1.270 14.441 1.00 92.50 203 ALA A O 1
ATOM 1583 N N . SER A 1 204 ? 0.213 0.225 14.949 1.00 91.69 204 SER A N 1
ATOM 1584 C CA . SER A 1 204 ? 0.263 0.917 13.655 1.00 91.69 204 SER A CA 1
ATOM 1585 C C . SER A 1 204 ? 1.705 1.302 13.366 1.00 91.69 204 SER A C 1
ATOM 1587 O O . SER A 1 204 ? 2.397 1.784 14.268 1.00 91.69 204 SER A O 1
ATOM 1589 N N . ALA A 1 205 ? 2.163 1.116 12.128 1.00 87.44 205 ALA A N 1
ATOM 1590 C CA . ALA A 1 205 ? 3.500 1.544 11.728 1.00 87.44 205 ALA A CA 1
ATOM 1591 C C . ALA A 1 205 ? 3.666 3.053 11.985 1.00 87.44 205 ALA A C 1
ATOM 1593 O O . ALA A 1 205 ? 2.778 3.850 11.681 1.00 87.44 205 ALA A O 1
ATOM 1594 N N . GLY A 1 206 ? 4.764 3.432 12.645 1.00 85.44 206 GLY A N 1
ATOM 1595 C CA . GLY A 1 206 ? 5.029 4.821 13.036 1.00 85.44 206 GLY A CA 1
ATOM 1596 C C . GLY A 1 206 ? 4.015 5.445 14.009 1.00 85.44 206 GLY A C 1
ATOM 1597 O O . GLY A 1 206 ? 4.067 6.651 14.218 1.00 85.44 206 GLY A O 1
ATOM 1598 N N . GLY A 1 207 ? 3.078 4.671 14.576 1.00 87.38 207 GLY A N 1
ATOM 1599 C CA . GLY A 1 207 ? 2.030 5.185 15.470 1.00 87.38 207 GLY A CA 1
ATOM 1600 C C . GLY A 1 207 ? 1.011 6.115 14.798 1.00 87.38 207 GLY A C 1
ATOM 1601 O O . GLY A 1 207 ? 0.298 6.832 15.495 1.00 87.38 207 GLY A O 1
ATOM 1602 N N . ARG A 1 208 ? 0.943 6.117 13.457 1.00 88.38 208 ARG A N 1
ATOM 1603 C CA . ARG A 1 208 ? 0.203 7.129 12.684 1.00 88.38 208 ARG A CA 1
ATOM 1604 C C . ARG A 1 208 ? -1.308 6.926 12.670 1.00 88.38 208 ARG A C 1
ATOM 1606 O O . ARG A 1 208 ? -2.033 7.914 12.617 1.00 88.38 208 ARG A O 1
ATOM 1613 N N . HIS A 1 209 ? -1.775 5.680 12.759 1.00 91.88 209 HIS A N 1
ATOM 1614 C CA . HIS A 1 209 ? -3.197 5.333 12.787 1.00 91.88 209 HIS A CA 1
ATOM 1615 C C . HIS A 1 209 ? -4.012 5.981 11.655 1.00 91.88 209 HIS A C 1
ATOM 1617 O O . HIS A 1 209 ? -5.079 6.546 11.882 1.00 91.88 209 HIS A O 1
ATOM 1623 N N . GLU A 1 210 ? -3.520 5.848 10.426 1.00 91.12 210 GLU A N 1
ATOM 1624 C CA . GLU A 1 210 ? -4.044 6.459 9.199 1.00 91.12 210 GLU A CA 1
ATOM 1625 C C . GLU A 1 210 ? -5.415 5.930 8.736 1.00 91.12 210 GLU A C 1
ATOM 1627 O O . GLU A 1 210 ? -5.982 6.427 7.762 1.00 91.12 210 GLU A O 1
ATOM 1632 N N . VAL A 1 211 ? -5.957 4.917 9.418 1.00 92.50 211 VAL A N 1
ATOM 1633 C CA . VAL A 1 211 ? -7.244 4.295 9.094 1.00 92.50 211 VAL A CA 1
ATOM 1634 C C . VAL A 1 211 ? -8.390 4.854 9.940 1.00 92.50 211 VAL A C 1
ATOM 1636 O O . VAL A 1 211 ? -8.297 4.988 11.166 1.00 92.50 211 VAL A O 1
ATOM 1639 N N . GLU A 1 212 ? -9.513 5.095 9.266 1.00 93.81 212 GLU A N 1
ATOM 1640 C CA . GLU A 1 212 ? -10.760 5.611 9.835 1.00 93.81 212 GLU A CA 1
ATOM 1641 C C . GLU A 1 212 ? -11.844 4.524 9.881 1.00 93.81 212 GLU A C 1
ATOM 1643 O O . GLU A 1 212 ? -11.923 3.669 8.994 1.00 93.81 212 GLU A O 1
ATOM 1648 N N . ALA A 1 213 ? -12.715 4.577 10.891 1.00 94.62 213 ALA A N 1
ATOM 1649 C CA . ALA A 1 213 ? -13.864 3.681 11.008 1.00 94.62 213 ALA A CA 1
ATOM 1650 C C . ALA A 1 213 ? -15.148 4.374 10.538 1.00 94.62 213 ALA A C 1
ATOM 1652 O O . ALA A 1 213 ? -15.586 5.360 11.127 1.00 94.62 213 ALA A O 1
ATOM 1653 N N . TYR A 1 214 ? -15.787 3.809 9.513 1.00 95.31 214 TYR A N 1
ATOM 1654 C CA . TYR A 1 214 ? -17.105 4.233 9.043 1.00 95.31 214 TYR A CA 1
ATOM 1655 C C . TYR A 1 214 ? -18.139 3.164 9.383 1.00 95.31 214 TYR A C 1
ATOM 1657 O O . TYR A 1 214 ? -17.918 1.975 9.154 1.00 95.31 214 TYR A O 1
ATOM 1665 N N . LEU A 1 215 ? -19.280 3.592 9.919 1.00 94.62 215 LEU A N 1
ATOM 1666 C CA . LEU A 1 215 ? -20.393 2.709 10.249 1.00 94.62 215 LEU A CA 1
ATOM 1667 C C . LEU A 1 215 ? -21.464 2.800 9.166 1.00 94.62 215 LEU A C 1
ATOM 1669 O O . LEU A 1 215 ? -21.995 3.878 8.905 1.00 94.62 215 LEU A O 1
ATOM 1673 N N . ALA A 1 216 ? -21.809 1.657 8.582 1.00 94.62 216 ALA A N 1
ATOM 1674 C CA . ALA A 1 216 ? -23.006 1.505 7.767 1.00 94.62 216 ALA A CA 1
ATOM 1675 C C . ALA A 1 216 ? -24.101 0.863 8.626 1.00 94.62 216 ALA A C 1
ATOM 1677 O O . ALA A 1 216 ? -23.922 -0.248 9.126 1.00 94.62 216 ALA A O 1
ATOM 1678 N N . VAL A 1 217 ? -25.214 1.572 8.807 1.00 89.44 217 VAL A N 1
ATOM 1679 C CA . VAL A 1 217 ? -26.391 1.100 9.550 1.00 89.44 217 VAL A CA 1
ATOM 1680 C C . VAL A 1 217 ? -27.523 0.907 8.545 1.00 89.44 217 VAL A C 1
ATOM 1682 O O . VAL A 1 217 ? -27.779 1.814 7.751 1.00 89.44 217 VAL A O 1
ATOM 1685 N N . TYR A 1 218 ? -28.146 -0.272 8.556 1.00 80.06 218 TYR A N 1
ATOM 1686 C CA . TYR A 1 218 ? -29.213 -0.689 7.642 1.00 80.06 218 TYR A CA 1
ATOM 1687 C C . TYR A 1 218 ? -30.445 -1.162 8.410 1.00 80.06 218 TYR A C 1
ATOM 1689 O O . TYR A 1 218 ? -30.272 -1.649 9.552 1.00 80.06 218 TYR A O 1
#

pLDDT: mean 92.52, std 4.12, range [76.12, 97.81]

Foldseek 3Di:
DKKAFDPQWDWDADPVGIWTDFLQDPDIDHDPPVCVQLNVVRNDIDDLLVSLPPPDPVVSVVSSVVVVVCCVVVRMDPDDDDDPPVCVVVTSVVSNVCNNPVDDDDCVVPPCVVVVLVVVLVVDQDDDLDDDDPPDDDDDADPDADDDDDDPVCCVVVDDDDDDDDPDDQDSNNVSNCCCQPPNFPDWDQPDSNGIAGDHNDDDVSSRSPDDDDDDDD

Organism: NCBI:txid155974

Secondary structure (DSSP, 8-state):
-EEEEPTT-EEEEETTEEEEE-TTSS-EEE--GGGHHHHHHTTS-EETGGGGTTS-HHHHHHHHHHHHHHHHTTSEESS--PPPHHHHHHHHHHHHHHHHHHT----TT-TTHHHHHHHHHHH-PPPPSS---TTPPP-PPPSSPPP--S-HHHHHHH--------SSPPPHHHHHHHHHHHTS--EEEE-GGG-EEEE-SS--GGG-----------

Radius of gyration: 27.47 Å; chains: 1; bounding box: 56×41×74 Å

Sequence (218 aa):
MKVRRLEGLVCRWQPEGLQVGLADRHHWVRVPPALFGLLDRAGEWTDLDALTDGLGPDTAAQAGAALRKMVDLGILVTEETETPALWRYWGAVAHRFHTDARDANYLVDSPERDAEASAIAADGAPPPVFKDYPGARVVMLPRAPLPLRMPVETVFTSRRTHRRFS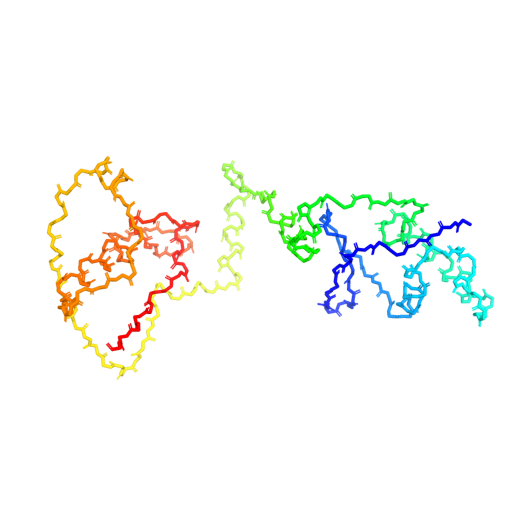AEPVSLDQLGTLLFYAFGPQRFLDGGVFGPQQARVSASAGGRHEVEAYLAVY

InterPro domains:
  IPR000415 Nitroreductase-like [G3DSA:3.40.109.10] (129-218)
  IPR000415 Nitroreductase-like [SSF55469] (150-214)